Protein AF-0000000073407169 (afdb_homodimer)

Radius of gyration: 23.25 Å; Cα contacts (8 Å, |Δi|>4): 679; chains: 2; bounding box: 41×66×52 Å

Solvent-accessible surface area (backbone atoms only — not comparable to full-atom values): 20286 Å² total; per-residue (Å²): 123,87,69,66,74,45,74,59,98,62,36,36,40,26,58,68,53,74,86,42,48,64,37,46,51,49,39,54,64,61,26,43,74,57,84,49,97,84,39,82,31,58,60,87,60,81,78,62,44,72,67,50,46,43,50,48,42,51,49,48,49,51,32,38,76,65,61,46,31,43,60,28,36,29,22,38,74,89,56,47,40,47,32,36,38,32,39,35,47,41,40,61,87,49,35,19,27,27,36,52,46,75,51,62,40,68,77,55,60,95,70,54,56,66,60,55,50,50,50,56,46,58,60,40,31,33,82,75,70,53,36,30,32,41,32,35,76,39,53,78,87,44,54,68,61,52,53,49,43,44,73,68,61,32,41,81,57,41,73,42,71,61,42,32,53,52,96,91,37,65,34,48,28,36,34,29,32,42,64,36,83,85,40,80,72,128,125,88,68,65,73,45,75,59,96,61,37,36,40,27,58,70,52,74,87,42,49,65,38,46,49,49,38,53,65,62,26,43,72,56,84,49,98,86,40,80,32,58,59,88,60,83,77,62,43,72,67,48,47,43,50,50,42,51,50,48,49,52,32,40,76,66,60,47,32,46,60,28,36,29,22,38,73,90,56,47,39,47,31,38,38,32,39,35,48,41,38,61,86,49,35,20,27,28,37,53,46,74,50,62,40,69,76,54,59,95,70,55,53,65,60,56,51,50,51,55,46,58,60,41,32,35,82,75,71,53,37,29,33,38,31,36,76,38,55,78,87,45,55,69,61,52,53,48,42,47,73,70,61,31,41,82,59,38,73,42,71,61,41,30,53,54,96,89,37,66,34,50,29,36,33,29,32,42,64,36,84,87,40,79,72,127

Structure (mmCIF, N/CA/C/O backbone):
data_AF-0000000073407169-model_v1
#
loop_
_entity.id
_entity.type
_entity.pdbx_description
1 polymer 'Acetyltransferase, GNAT family'
#
loop_
_atom_site.group_PDB
_atom_site.id
_atom_site.type_symbol
_atom_site.label_atom_id
_atom_site.label_alt_id
_atom_site.label_comp_id
_atom_site.label_asym_id
_atom_site.label_entity_id
_atom_site.label_seq_id
_atom_site.pdbx_PDB_ins_code
_atom_site.Cartn_x
_atom_site.Cartn_y
_atom_site.Cartn_z
_atom_site.occupancy
_atom_site.B_iso_or_equiv
_atom_site.auth_seq_id
_atom_site.auth_comp_id
_atom_site.auth_asym_id
_atom_site.auth_atom_id
_atom_site.pdbx_PDB_model_num
ATOM 1 N N . MET A 1 1 ? -5.469 -22.328 14.062 1 40.59 1 MET A N 1
ATOM 2 C CA . MET A 1 1 ? -5.773 -21.375 13 1 40.59 1 MET A CA 1
ATOM 3 C C . MET A 1 1 ? -6.266 -22.094 11.75 1 40.59 1 MET A C 1
ATOM 5 O O . MET A 1 1 ? -5.598 -23 11.25 1 40.59 1 MET A O 1
ATOM 9 N N . ASN A 1 2 ? -7.465 -22.344 11.625 1 52.06 2 ASN A N 1
ATOM 10 C CA . ASN A 1 2 ? -8.031 -23.031 10.477 1 52.06 2 ASN A CA 1
ATOM 11 C C . ASN A 1 2 ? -7.398 -22.578 9.172 1 52.06 2 ASN A C 1
ATOM 13 O O . ASN A 1 2 ? -7.332 -21.375 8.898 1 52.06 2 ASN A O 1
ATOM 17 N N . LYS A 1 3 ? -6.531 -23.391 8.625 1 70.75 3 LYS A N 1
ATOM 18 C CA . LYS A 1 3 ? -5.586 -23.141 7.539 1 70.75 3 LYS A CA 1
ATOM 19 C C . LYS A 1 3 ? -6.305 -22.703 6.266 1 70.75 3 LYS A C 1
ATOM 21 O O . LYS A 1 3 ? -7.352 -23.25 5.922 1 70.75 3 LYS A O 1
ATOM 26 N N . PHE A 1 4 ? -6.309 -21.609 5.895 1 90.38 4 PHE A N 1
ATOM 27 C CA . PHE A 1 4 ? -6.809 -21.188 4.594 1 90.38 4 PHE A CA 1
ATOM 28 C C . PHE A 1 4 ? -6.719 -22.328 3.582 1 90.38 4 PHE A C 1
ATOM 30 O O . PHE A 1 4 ? -5.656 -22.922 3.402 1 90.38 4 PHE A O 1
ATOM 37 N N . PHE A 1 5 ? -7.906 -22.797 3.166 1 95.5 5 PHE A N 1
ATOM 38 C CA . PHE A 1 5 ? -8 -23.906 2.217 1 95.5 5 PHE A CA 1
ATOM 39 C C . PHE A 1 5 ? -9.102 -23.641 1.197 1 95.5 5 PHE A C 1
ATOM 41 O O . PHE A 1 5 ? -10.266 -23.453 1.565 1 95.5 5 PHE A O 1
ATOM 48 N N . LEU A 1 6 ? -8.742 -23.594 -0.033 1 96.75 6 LEU A N 1
ATOM 49 C CA . LEU A 1 6 ? -9.688 -23.469 -1.135 1 96.75 6 LEU A CA 1
ATOM 50 C C . LEU A 1 6 ? -9.586 -24.641 -2.09 1 96.75 6 LEU A C 1
ATOM 52 O O . LEU A 1 6 ? -8.492 -25.156 -2.334 1 96.75 6 LEU A O 1
ATOM 56 N N . GLU A 1 7 ? -10.727 -25.016 -2.594 1 96.44 7 GLU A N 1
ATOM 57 C CA . GLU A 1 7 ? -10.805 -26.094 -3.58 1 96.44 7 GLU A CA 1
ATOM 58 C C . GLU A 1 7 ? -11.602 -25.656 -4.805 1 96.44 7 GLU A C 1
ATOM 60 O O . GLU A 1 7 ? -12.672 -25.062 -4.672 1 96.44 7 GLU A O 1
ATOM 65 N N . SER A 1 8 ? -11.039 -25.828 -5.891 1 96.38 8 SER A N 1
ATOM 66 C CA . SER A 1 8 ? -11.758 -25.641 -7.148 1 96.38 8 SER A CA 1
ATOM 67 C C . SER A 1 8 ? -11.977 -26.984 -7.852 1 96.38 8 SER A C 1
ATOM 69 O O . SER A 1 8 ? -11.945 -28.031 -7.215 1 96.38 8 SER A O 1
ATOM 71 N N . GLU A 1 9 ? -12.352 -26.906 -9.164 1 97.12 9 GLU A N 1
ATOM 72 C CA . GLU A 1 9 ? -12.633 -28.141 -9.898 1 97.12 9 GLU A CA 1
ATOM 73 C C . GLU A 1 9 ? -11.422 -29.062 -9.906 1 97.12 9 GLU A C 1
ATOM 75 O O . GLU A 1 9 ? -11.539 -30.25 -9.602 1 97.12 9 GLU A O 1
ATOM 80 N N . ARG A 1 10 ? -10.227 -28.531 -10.242 1 98.19 10 ARG A N 1
ATOM 81 C CA . ARG A 1 10 ? -9.055 -29.375 -10.43 1 98.19 10 ARG A CA 1
ATOM 82 C C . ARG A 1 10 ? -7.98 -29.062 -9.391 1 98.19 10 ARG A C 1
ATOM 84 O O . ARG A 1 10 ? -7.023 -29.828 -9.234 1 98.19 10 ARG A O 1
ATOM 91 N N . LEU A 1 11 ? -8.203 -27.953 -8.57 1 98.62 11 LEU A N 1
ATOM 92 C CA . LEU A 1 11 ? -7.047 -27.422 -7.855 1 98.62 11 LEU A CA 1
ATOM 93 C C . LEU A 1 11 ? -7.34 -27.297 -6.363 1 98.62 11 LEU A C 1
ATOM 95 O O . LEU A 1 11 ? -8.5 -27.172 -5.965 1 98.62 11 LEU A O 1
ATOM 99 N N . ILE A 1 12 ? -6.266 -27.344 -5.574 1 98.25 12 ILE A N 1
ATOM 100 C CA . ILE A 1 12 ? -6.238 -26.984 -4.156 1 98.25 12 ILE A CA 1
ATOM 101 C 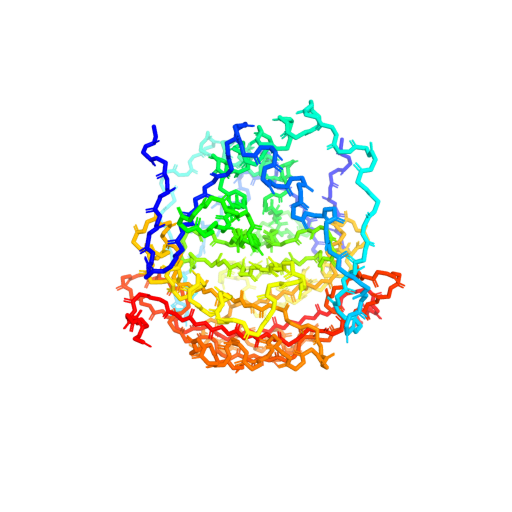C . ILE A 1 12 ? -5.324 -25.781 -3.941 1 98.25 12 ILE A C 1
ATOM 103 O O . ILE A 1 12 ? -4.207 -25.734 -4.461 1 98.25 12 ILE A O 1
ATOM 107 N N . ILE A 1 13 ? -5.809 -24.797 -3.252 1 98.31 13 ILE A N 1
ATOM 108 C CA . ILE A 1 13 ? -5.059 -23.578 -2.947 1 98.31 13 ILE A CA 1
ATOM 109 C C . ILE A 1 13 ? -4.938 -23.422 -1.433 1 98.31 13 ILE A C 1
ATOM 111 O O . ILE A 1 13 ? -5.949 -23.328 -0.731 1 98.31 13 ILE A O 1
ATOM 115 N N . ARG A 1 14 ? -3.75 -23.375 -0.954 1 98.06 14 ARG A N 1
ATOM 116 C CA . ARG A 1 14 ? -3.512 -23.281 0.484 1 98.06 14 ARG A CA 1
ATOM 117 C C . ARG A 1 14 ? -2.07 -22.891 0.778 1 98.06 14 ARG A C 1
ATOM 119 O O . ARG A 1 14 ? -1.212 -22.953 -0.106 1 98.06 14 ARG A O 1
ATOM 126 N N . PRO A 1 15 ? -1.806 -22.453 2.037 1 97.88 15 PRO A N 1
ATOM 127 C CA . PRO A 1 15 ? -0.404 -22.25 2.408 1 97.88 15 PRO A CA 1
ATOM 128 C C . PRO A 1 15 ? 0.43 -23.531 2.303 1 97.88 15 PRO A C 1
ATOM 130 O O . PRO A 1 15 ? -0.103 -24.625 2.443 1 97.88 15 PRO A O 1
ATOM 133 N N . LEU A 1 16 ? 1.708 -23.344 2.094 1 97.69 16 LEU A N 1
ATOM 134 C CA . LEU A 1 16 ? 2.625 -24.469 2.012 1 97.69 16 LEU A CA 1
ATOM 135 C C . LEU A 1 16 ? 2.781 -25.141 3.371 1 97.69 16 LEU A C 1
ATOM 137 O O . LEU A 1 16 ? 2.688 -24.484 4.41 1 97.69 16 LEU A O 1
ATOM 141 N N . GLU A 1 17 ? 2.992 -26.359 3.328 1 97.19 17 GLU A N 1
ATOM 142 C CA . GLU A 1 17 ? 3.402 -27.172 4.469 1 97.19 17 GLU A CA 1
ATOM 143 C C . GLU A 1 17 ? 4.738 -27.859 4.203 1 97.19 17 GLU A C 1
ATOM 145 O O . GLU A 1 17 ? 5.141 -28.031 3.049 1 97.19 17 GLU A O 1
ATOM 150 N N . GLU A 1 18 ? 5.344 -28.25 5.277 1 97.12 18 GLU A N 1
ATOM 151 C CA . GLU A 1 18 ? 6.66 -28.875 5.141 1 97.12 18 GLU A CA 1
ATOM 152 C C . GLU A 1 18 ? 6.59 -30.109 4.262 1 97.12 18 GLU A C 1
ATOM 154 O O . GLU A 1 18 ? 7.535 -30.422 3.535 1 97.12 18 GLU A O 1
ATOM 159 N N . SER A 1 19 ? 5.488 -30.781 4.281 1 97.38 19 SER A N 1
ATOM 160 C CA . SER A 1 19 ? 5.316 -32.031 3.545 1 97.38 19 SER A CA 1
ATOM 161 C C . SER A 1 19 ? 5.199 -31.781 2.045 1 97.38 19 SER A C 1
ATOM 163 O O . SER A 1 19 ? 5.215 -32.719 1.25 1 97.38 19 SER A O 1
ATOM 165 N N . ASP A 1 20 ? 5.172 -30.547 1.62 1 98.06 20 ASP A N 1
ATOM 166 C CA . ASP A 1 20 ? 4.992 -30.203 0.212 1 98.06 20 ASP A CA 1
ATOM 167 C C . ASP A 1 20 ? 6.324 -30.219 -0.531 1 98.06 20 ASP A C 1
ATOM 169 O O . ASP A 1 20 ? 6.363 -30.047 -1.752 1 98.06 20 ASP A O 1
ATOM 173 N N . TYR A 1 21 ? 7.41 -30.422 0.138 1 98.5 21 TYR A N 1
ATOM 174 C CA . TYR A 1 21 ? 8.742 -30.203 -0.401 1 98.5 21 TYR A CA 1
ATOM 175 C C . TYR A 1 21 ? 8.945 -30.969 -1.702 1 98.5 21 TYR A C 1
ATOM 177 O O . TYR A 1 21 ? 9.367 -30.391 -2.709 1 98.5 21 TYR A O 1
ATOM 185 N N . ASP A 1 22 ? 8.633 -32.25 -1.687 1 98.31 22 ASP A N 1
ATOM 186 C CA . ASP A 1 22 ? 8.938 -33.062 -2.848 1 98.31 22 ASP A CA 1
ATOM 187 C C . ASP A 1 22 ? 8.203 -32.562 -4.09 1 98.31 22 ASP A C 1
ATOM 189 O O . ASP A 1 22 ? 8.805 -32.438 -5.156 1 98.31 22 ASP A O 1
ATOM 193 N N . SER A 1 23 ? 6.961 -32.344 -3.914 1 98.5 23 SER A N 1
ATOM 194 C CA . SER A 1 23 ? 6.164 -31.859 -5.043 1 98.5 23 SER A CA 1
ATOM 195 C C . SER A 1 23 ? 6.613 -30.469 -5.488 1 98.5 23 SER A C 1
ATOM 197 O O . SER A 1 23 ? 6.75 -30.219 -6.684 1 98.5 23 SER A O 1
ATOM 199 N N . TRP A 1 24 ? 6.82 -29.594 -4.551 1 98.5 24 TRP A N 1
ATOM 200 C CA . TRP A 1 24 ? 7.305 -28.234 -4.789 1 98.5 24 TRP A CA 1
ATOM 201 C C . TRP A 1 24 ? 8.641 -28.266 -5.523 1 98.5 24 TRP A C 1
ATOM 203 O O . TRP A 1 24 ? 8.781 -27.656 -6.586 1 98.5 24 TRP A O 1
ATOM 213 N N . TYR A 1 25 ? 9.547 -29 -5.059 1 98.44 25 TYR A N 1
ATOM 214 C CA . TYR A 1 25 ? 10.898 -29.078 -5.609 1 98.44 25 TYR A CA 1
ATOM 215 C C . TYR A 1 25 ? 10.883 -29.672 -7.012 1 98.44 25 TYR A C 1
ATOM 217 O O . TYR A 1 25 ? 11.531 -29.141 -7.922 1 98.44 25 TYR A O 1
ATOM 225 N N . THR A 1 26 ? 10.164 -30.734 -7.141 1 98 26 THR A N 1
ATOM 226 C CA . THR A 1 26 ? 10.07 -31.422 -8.43 1 98 26 THR A CA 1
ATOM 227 C C . THR A 1 26 ? 9.539 -30.484 -9.5 1 98 26 THR A C 1
ATOM 229 O O . THR A 1 26 ? 10.07 -30.422 -10.609 1 98 26 THR A O 1
ATOM 232 N N . SER A 1 27 ? 8.539 -29.797 -9.203 1 98.25 27 SER A N 1
ATOM 233 C CA . SER A 1 27 ? 7.938 -28.891 -10.18 1 98.25 27 SER A CA 1
ATOM 234 C C . SER A 1 27 ? 8.906 -27.781 -10.57 1 98.25 27 SER A C 1
ATOM 236 O O . SER A 1 27 ? 9.008 -27.422 -11.742 1 98.25 27 SER A O 1
ATOM 238 N N . PHE A 1 28 ? 9.594 -27.203 -9.578 1 98.06 28 PHE A N 1
ATOM 239 C CA . PHE A 1 28 ? 10.578 -26.172 -9.891 1 98.06 28 PHE A CA 1
ATOM 240 C C . PHE A 1 28 ? 11.703 -26.75 -10.742 1 98.06 28 PHE A C 1
ATOM 242 O O . PHE A 1 28 ? 12.141 -26.109 -11.703 1 98.06 28 PHE A O 1
ATOM 249 N N . MET A 1 29 ? 12.109 -27.906 -10.477 1 97 29 MET A N 1
ATOM 250 C CA . MET A 1 29 ? 13.219 -28.547 -11.18 1 97 29 MET A CA 1
ATOM 251 C C . MET A 1 29 ? 12.82 -28.891 -12.609 1 97 29 MET A C 1
ATOM 253 O O . MET A 1 29 ? 13.664 -28.875 -13.508 1 97 29 MET A O 1
ATOM 257 N N . ASN A 1 30 ? 11.609 -29.141 -12.828 1 97.44 30 ASN A N 1
ATOM 258 C CA . ASN A 1 30 ? 11.156 -29.656 -14.117 1 97.44 30 ASN A CA 1
ATOM 259 C C . ASN A 1 30 ? 10.75 -28.516 -15.055 1 97.44 30 ASN A C 1
ATOM 261 O O . ASN A 1 30 ? 10.227 -28.766 -16.141 1 97.44 30 ASN A O 1
ATOM 265 N N . ARG A 1 31 ? 10.898 -27.312 -14.602 1 97.94 31 ARG A N 1
ATOM 266 C CA . ARG A 1 31 ? 10.617 -26.203 -15.508 1 97.94 31 ARG A CA 1
ATOM 267 C C . ARG A 1 31 ? 11.43 -26.328 -16.797 1 97.94 31 ARG A C 1
ATOM 269 O O . ARG A 1 31 ? 12.57 -26.797 -16.766 1 97.94 31 ARG A O 1
ATOM 276 N N . GLY A 1 32 ? 10.828 -25.922 -17.859 1 97.81 32 GLY A N 1
ATOM 277 C CA . GLY A 1 32 ? 11.523 -25.875 -19.141 1 97.81 32 GLY A CA 1
ATOM 278 C C . GLY A 1 32 ? 12.211 -24.547 -19.391 1 97.81 32 GLY A C 1
ATOM 279 O O . GLY A 1 32 ? 12.258 -23.688 -18.516 1 97.81 32 GLY A O 1
ATOM 280 N N . PRO A 1 33 ? 12.812 -24.438 -20.578 1 97.69 33 PRO A N 1
ATOM 281 C CA . PRO A 1 33 ? 13.414 -23.156 -20.938 1 97.69 33 PRO A CA 1
ATOM 282 C C . PRO A 1 33 ? 12.391 -22.016 -20.953 1 97.69 33 PRO A C 1
ATOM 284 O O . PRO A 1 33 ? 11.188 -22.25 -21.078 1 97.69 33 PRO A O 1
ATOM 287 N N . SER A 1 34 ? 12.859 -20.844 -20.828 1 96.88 34 SER A N 1
ATOM 288 C CA . SER A 1 34 ? 12.023 -19.656 -20.828 1 96.88 34 SER A CA 1
ATOM 289 C C . SER A 1 34 ? 11.195 -19.547 -22.109 1 96.88 34 SER A C 1
ATOM 291 O O . SER A 1 34 ? 11.719 -19.719 -23.203 1 96.88 34 SER A O 1
ATOM 293 N N . LEU A 1 35 ? 9.938 -19.266 -21.938 1 95.56 35 LEU A N 1
ATOM 294 C CA . LEU A 1 35 ? 9.008 -19.203 -23.062 1 95.56 35 LEU A CA 1
ATOM 295 C C . LEU A 1 35 ? 8.727 -17.75 -23.453 1 95.56 35 LEU A C 1
ATOM 297 O O . LEU A 1 35 ? 8.305 -17.484 -24.594 1 95.56 35 LEU A O 1
ATOM 301 N N . THR A 1 36 ? 8.844 -16.812 -22.547 1 94.69 36 THR A N 1
ATOM 302 C CA . THR A 1 36 ? 8.688 -15.367 -22.75 1 94.69 36 THR A CA 1
ATOM 303 C C . THR A 1 36 ? 9.711 -14.594 -21.938 1 94.69 36 THR A C 1
ATOM 305 O O . THR A 1 36 ? 10.344 -15.148 -21.031 1 94.69 36 THR A O 1
ATOM 308 N N . PRO A 1 37 ? 9.859 -13.305 -22.141 1 92.88 37 PRO A N 1
ATOM 309 C CA . PRO A 1 37 ? 10.766 -12.508 -21.312 1 92.88 37 PRO A CA 1
ATOM 310 C C . PRO A 1 37 ? 10.344 -12.453 -19.859 1 92.88 37 PRO A C 1
ATOM 312 O O . PRO A 1 37 ? 11.133 -12.047 -19 1 92.88 37 PRO A O 1
ATOM 315 N N . PHE A 1 38 ? 9.211 -12.883 -19.562 1 93.44 38 PHE A N 1
ATOM 316 C CA . PHE A 1 38 ? 8.68 -12.805 -18.203 1 93.44 38 PHE A CA 1
ATOM 317 C C . PHE A 1 38 ? 8.656 -14.172 -17.547 1 93.44 38 PHE A C 1
ATOM 319 O O . PHE A 1 38 ? 8.117 -14.336 -16.453 1 93.44 38 PHE A O 1
ATOM 326 N N . ASP A 1 39 ? 9.133 -15.133 -18.219 1 95.38 39 ASP A N 1
ATOM 327 C CA . ASP A 1 39 ? 9.297 -16.484 -17.719 1 95.38 39 ASP A CA 1
ATOM 328 C C . ASP A 1 39 ? 10.734 -16.75 -17.281 1 95.38 39 ASP A C 1
ATOM 330 O O . ASP A 1 39 ? 11.664 -16.672 -18.094 1 95.38 39 ASP A O 1
ATOM 334 N N . ASP A 1 40 ? 10.906 -17.125 -16.062 1 93.12 40 ASP A N 1
ATOM 335 C CA . ASP A 1 40 ? 12.25 -17.328 -15.523 1 93.12 40 ASP A CA 1
ATOM 336 C C . ASP A 1 40 ? 12.898 -18.562 -16.141 1 93.12 40 ASP A C 1
ATOM 338 O O . ASP A 1 40 ? 14.117 -18.734 -16.078 1 93.12 40 ASP A O 1
ATOM 342 N N . GLY A 1 41 ? 12.078 -19.391 -16.672 1 96.62 41 GLY A N 1
ATOM 343 C CA . GLY A 1 41 ? 12.602 -20.625 -17.25 1 96.62 41 GLY A CA 1
ATOM 344 C C . GLY A 1 41 ? 13.211 -21.562 -16.219 1 96.62 41 GLY A C 1
ATOM 345 O O . GLY A 1 41 ? 12.664 -21.719 -15.125 1 96.62 41 GLY A O 1
ATOM 346 N N . ILE A 1 42 ? 14.328 -22.219 -16.641 1 97 42 ILE A N 1
ATOM 347 C CA . ILE A 1 42 ? 15.008 -23.188 -15.781 1 97 42 ILE A CA 1
ATOM 348 C C . ILE A 1 42 ? 15.68 -22.453 -14.617 1 97 42 ILE A C 1
ATOM 350 O O . ILE A 1 42 ? 16.359 -21.438 -14.82 1 97 42 ILE A O 1
ATOM 354 N N . LEU A 1 43 ? 15.508 -23 -13.461 1 95.88 43 LEU A N 1
ATOM 355 C CA . LEU A 1 43 ? 16.047 -22.375 -12.258 1 95.88 43 LEU A CA 1
ATOM 356 C C . LEU A 1 43 ? 17.109 -23.266 -11.617 1 95.88 43 LEU A C 1
ATOM 358 O O . LEU A 1 43 ? 17.031 -24.5 -11.734 1 95.88 43 LEU A O 1
ATOM 362 N N . ASP A 1 44 ? 18.062 -22.688 -11 1 96.06 44 ASP A N 1
ATOM 363 C CA . ASP A 1 44 ? 19.016 -23.406 -10.164 1 96.06 44 ASP A CA 1
ATOM 364 C C . ASP A 1 44 ? 18.438 -23.672 -8.773 1 96.06 44 ASP A C 1
ATOM 366 O O . ASP A 1 44 ? 18.328 -22.75 -7.957 1 96.06 44 ASP A O 1
ATOM 370 N N . MET A 1 45 ? 18.141 -24.875 -8.539 1 96.56 45 MET A N 1
ATOM 371 C CA . MET A 1 45 ? 17.469 -25.234 -7.289 1 96.56 45 MET A CA 1
ATOM 372 C C . MET A 1 45 ? 18.453 -25.844 -6.305 1 96.56 45 MET A C 1
ATOM 374 O O . MET A 1 45 ? 18.047 -26.406 -5.289 1 96.56 45 MET A O 1
ATOM 378 N N . SER A 1 46 ? 19.672 -25.672 -6.543 1 95.56 46 SER A N 1
ATOM 379 C CA . SER A 1 46 ? 20.703 -26.391 -5.789 1 95.56 46 SER A CA 1
ATOM 380 C C . SER A 1 46 ? 20.703 -25.953 -4.324 1 95.56 46 SER A C 1
ATOM 382 O O . SER A 1 46 ? 21.031 -26.75 -3.441 1 95.56 46 SER A O 1
ATOM 384 N N . MET A 1 47 ? 20.297 -24.812 -4.07 1 95.44 47 MET A N 1
ATOM 385 C CA . MET A 1 47 ? 20.359 -24.312 -2.701 1 95.44 47 MET A CA 1
ATOM 386 C C . MET A 1 47 ? 19.031 -24.531 -1.979 1 95.44 47 MET A C 1
ATOM 388 O O . MET A 1 47 ? 18.922 -24.281 -0.779 1 95.44 47 MET A O 1
ATOM 392 N N . CYS A 1 48 ? 18.094 -25.062 -2.619 1 97.69 48 CYS A N 1
ATOM 393 C CA . CYS A 1 48 ? 16.75 -25.156 -2.062 1 97.69 48 CYS A CA 1
ATOM 394 C C . CYS A 1 48 ? 16.484 -26.562 -1.534 1 97.69 48 CYS A C 1
ATOM 396 O O . CYS A 1 48 ? 15.523 -27.219 -1.958 1 97.69 48 CYS A O 1
ATOM 398 N N . ASP A 1 49 ? 17.266 -26.969 -0.536 1 97.75 49 ASP A N 1
ATOM 399 C CA . ASP A 1 49 ? 17.078 -28.281 0.072 1 97.75 49 ASP A CA 1
ATOM 400 C C . ASP A 1 49 ? 15.914 -28.266 1.071 1 97.75 49 ASP A C 1
ATOM 402 O O . ASP A 1 49 ? 15.211 -27.25 1.19 1 97.75 49 ASP A O 1
ATOM 406 N N . ILE A 1 50 ? 15.719 -29.359 1.736 1 97.56 50 ILE A N 1
ATOM 407 C CA . ILE A 1 50 ? 14.555 -29.531 2.6 1 97.56 50 ILE A CA 1
ATOM 408 C C . ILE A 1 50 ? 14.625 -28.531 3.76 1 97.56 50 ILE A C 1
ATOM 410 O O . ILE A 1 50 ? 13.594 -28.031 4.215 1 97.56 50 ILE A O 1
ATOM 414 N N . ASN A 1 51 ? 15.742 -28.312 4.242 1 98.19 51 ASN A N 1
ATOM 415 C CA . ASN A 1 51 ? 15.883 -27.344 5.336 1 98.19 51 ASN A CA 1
ATOM 416 C C . ASN A 1 51 ? 15.578 -25.922 4.875 1 98.19 51 ASN A C 1
ATOM 418 O O . ASN A 1 51 ? 14.938 -25.156 5.594 1 98.19 51 ASN A O 1
ATOM 422 N N . TRP A 1 52 ? 16.125 -25.641 3.715 1 98.12 52 TRP A N 1
ATOM 423 C CA . TRP A 1 52 ? 15.797 -24.344 3.115 1 98.12 52 TRP A CA 1
ATOM 424 C C . TRP A 1 52 ? 14.289 -24.188 2.977 1 98.12 52 TRP A C 1
ATOM 426 O O . TRP A 1 52 ? 13.734 -23.125 3.32 1 98.12 52 TRP A O 1
ATOM 436 N N . PHE A 1 53 ? 13.656 -25.203 2.566 1 98.31 53 PHE A N 1
ATOM 437 C CA . PHE A 1 53 ? 12.211 -25.188 2.344 1 98.31 53 PHE A CA 1
ATOM 438 C C . PHE A 1 53 ? 11.461 -25.031 3.662 1 98.31 53 PHE A C 1
ATOM 440 O O . PHE A 1 53 ? 10.492 -24.281 3.744 1 98.31 53 PHE A O 1
ATOM 447 N N . LYS A 1 54 ? 11.875 -25.703 4.633 1 98.12 54 LYS A N 1
ATOM 448 C CA . LYS A 1 54 ? 11.266 -25.578 5.953 1 98.12 54 LYS A CA 1
ATOM 449 C C . LYS A 1 54 ? 11.352 -24.141 6.457 1 98.12 54 LYS A C 1
ATOM 451 O O . LYS A 1 54 ? 10.398 -23.609 7.047 1 98.12 54 LYS A O 1
ATOM 456 N N . ASN A 1 55 ? 12.453 -23.578 6.223 1 98.38 55 ASN A N 1
ATOM 457 C CA . ASN A 1 55 ? 12.609 -22.172 6.59 1 98.38 55 ASN A CA 1
ATOM 458 C C . ASN A 1 55 ? 11.68 -21.266 5.781 1 98.38 55 ASN A C 1
ATOM 460 O O . ASN A 1 55 ? 11.141 -20.297 6.309 1 98.38 55 ASN A O 1
ATOM 464 N N . LEU A 1 56 ? 11.57 -21.562 4.535 1 97.94 56 LEU A N 1
ATOM 465 C CA . LEU A 1 56 ? 10.641 -20.828 3.682 1 97.94 56 LEU A CA 1
ATOM 466 C C . LEU A 1 56 ? 9.219 -20.906 4.23 1 97.94 56 LEU A C 1
ATOM 468 O O . LEU A 1 56 ? 8.539 -19.891 4.367 1 97.94 56 LEU A O 1
ATOM 472 N N . VAL A 1 57 ? 8.781 -22.062 4.527 1 98.12 57 VAL A N 1
ATOM 473 C CA . VAL A 1 57 ? 7.438 -22.297 5.051 1 98.12 57 VAL A CA 1
ATOM 474 C C . VAL A 1 57 ? 7.234 -21.516 6.344 1 98.12 57 VAL A C 1
ATOM 476 O O . VAL A 1 57 ? 6.199 -20.875 6.531 1 98.12 57 VAL A O 1
ATOM 479 N N . ASN A 1 58 ? 8.211 -21.578 7.168 1 97.88 58 ASN A N 1
ATOM 480 C CA . ASN A 1 58 ? 8.141 -20.844 8.438 1 97.88 58 ASN A CA 1
ATOM 481 C C . ASN A 1 58 ? 8.055 -19.344 8.219 1 97.88 58 ASN A C 1
ATOM 483 O O . ASN A 1 58 ? 7.281 -18.656 8.883 1 97.88 58 ASN A O 1
ATOM 487 N N . LEU A 1 59 ? 8.883 -18.922 7.355 1 97.62 59 LEU A N 1
ATOM 488 C CA . LEU A 1 59 ? 8.867 -17.5 7.039 1 97.62 59 LEU A CA 1
ATOM 489 C C . LEU A 1 59 ? 7.508 -17.078 6.496 1 97.62 59 LEU A C 1
ATOM 491 O O . LEU A 1 59 ? 6.961 -16.047 6.91 1 97.62 59 LEU A O 1
ATOM 495 N N . GLN A 1 60 ? 7.008 -17.828 5.59 1 97.56 60 GLN A N 1
ATOM 496 C CA . GLN A 1 60 ? 5.715 -17.516 4.992 1 97.56 60 GLN A CA 1
ATOM 497 C C . GLN A 1 60 ? 4.609 -17.516 6.047 1 97.56 60 GLN A C 1
ATOM 499 O O . GLN A 1 60 ? 3.695 -16.688 5.996 1 97.56 60 GLN A O 1
ATOM 504 N N . ARG A 1 61 ? 4.695 -18.391 6.945 1 96.62 61 ARG A N 1
ATOM 505 C CA . ARG A 1 61 ? 3.734 -18.453 8.047 1 96.62 61 ARG A CA 1
ATOM 506 C C . ARG A 1 61 ? 3.811 -17.188 8.898 1 96.62 61 ARG A C 1
ATOM 508 O O . ARG A 1 61 ? 2.781 -16.609 9.266 1 96.62 61 ARG A O 1
ATOM 515 N N . LYS A 1 62 ? 4.961 -16.797 9.219 1 96.88 62 LYS A N 1
ATOM 516 C CA . LYS A 1 62 ? 5.152 -15.594 10.023 1 96.88 62 LYS A CA 1
ATOM 517 C C . LYS A 1 62 ? 4.609 -14.359 9.312 1 96.88 62 LYS A C 1
ATOM 519 O O . LYS A 1 62 ? 3.979 -13.508 9.938 1 96.88 62 LYS A O 1
ATOM 524 N N . GLU A 1 63 ? 4.934 -14.273 8.039 1 96.31 63 GLU A N 1
ATOM 525 C CA . GLU A 1 63 ? 4.438 -13.148 7.246 1 96.31 63 GLU A CA 1
ATOM 526 C C . GLU A 1 63 ? 2.914 -13.141 7.188 1 96.31 63 GLU A C 1
ATOM 528 O O . GLU A 1 63 ? 2.289 -12.078 7.238 1 96.31 63 GLU A O 1
ATOM 533 N N . TRP A 1 64 ? 2.383 -14.32 7.086 1 96.19 64 TRP A N 1
ATOM 534 C CA . TRP A 1 64 ? 0.934 -14.484 7.113 1 96.19 64 TRP A CA 1
ATOM 535 C C . TRP A 1 64 ? 0.355 -13.977 8.43 1 96.19 64 TRP A C 1
ATOM 537 O O . TRP A 1 64 ? -0.591 -13.188 8.438 1 96.19 64 TRP A O 1
ATOM 547 N N . GLU A 1 65 ? 0.913 -14.375 9.477 1 95.25 65 GLU A N 1
ATOM 548 C CA . GLU A 1 65 ? 0.434 -14.031 10.812 1 95.25 65 GLU A CA 1
ATOM 549 C C . GLU A 1 65 ? 0.58 -12.539 11.086 1 95.25 65 GLU A C 1
ATOM 551 O O . GLU A 1 65 ? -0.204 -11.961 11.844 1 95.25 65 GLU A O 1
ATOM 556 N N . SER A 1 66 ? 1.5 -11.984 10.43 1 94.94 66 SER A N 1
ATOM 557 C CA . SER A 1 66 ? 1.759 -10.562 10.641 1 94.94 66 SER A CA 1
ATOM 558 C C . SER A 1 66 ? 1.02 -9.711 9.609 1 94.94 66 SER A C 1
ATOM 560 O O . SER A 1 66 ? 1.227 -8.5 9.539 1 94.94 66 SER A O 1
ATOM 562 N N . ASP A 1 67 ? 0.285 -10.305 8.727 1 95.44 67 ASP A N 1
ATOM 563 C CA . ASP A 1 67 ? -0.559 -9.633 7.742 1 95.44 67 ASP A CA 1
ATOM 564 C C . ASP A 1 67 ? 0.284 -8.852 6.738 1 95.44 67 ASP A C 1
ATOM 566 O O . ASP A 1 67 ? -0.09 -7.754 6.324 1 95.44 67 ASP A O 1
ATOM 570 N N . ILE A 1 68 ? 1.426 -9.336 6.504 1 94.81 68 ILE A N 1
ATOM 571 C CA . ILE A 1 68 ? 2.332 -8.695 5.555 1 94.81 68 ILE A CA 1
ATOM 572 C C . ILE A 1 68 ? 2.041 -9.203 4.145 1 94.81 68 ILE A C 1
ATOM 574 O O . ILE A 1 68 ? 1.853 -8.414 3.219 1 94.81 68 ILE A O 1
ATOM 578 N N . VAL A 1 69 ? 2.018 -10.492 4.023 1 97.19 69 VAL A N 1
ATOM 579 C CA . VAL A 1 69 ? 1.737 -11.141 2.752 1 97.19 69 VAL A CA 1
ATOM 580 C C . VAL A 1 69 ? 1.129 -12.523 3.002 1 97.19 69 VAL A C 1
ATOM 582 O O . VAL A 1 69 ? 1.521 -13.219 3.939 1 97.19 69 VAL A O 1
ATOM 585 N N . TYR A 1 70 ? 0.194 -12.852 2.188 1 97.94 70 TYR A N 1
ATOM 586 C CA . TYR A 1 70 ? -0.434 -14.164 2.162 1 97.94 70 TYR A CA 1
ATOM 587 C C . TYR A 1 70 ? 0.028 -14.969 0.95 1 97.94 70 TYR A C 1
ATOM 589 O O . TYR A 1 70 ? -0.337 -14.656 -0.186 1 97.94 70 TYR A O 1
ATOM 597 N N . ILE A 1 71 ? 0.75 -16.016 1.212 1 98.31 71 ILE A N 1
ATOM 598 C CA . ILE A 1 71 ? 1.315 -16.797 0.124 1 98.31 71 ILE A CA 1
ATOM 599 C C . ILE A 1 71 ? 0.639 -18.172 0.075 1 98.31 71 ILE A C 1
ATOM 601 O O . ILE A 1 71 ? 0.41 -18.797 1.114 1 98.31 71 ILE A O 1
ATOM 605 N N . PHE A 1 72 ? 0.349 -18.578 -1.137 1 98.19 72 PHE A N 1
ATOM 606 C CA . PHE A 1 72 ? -0.356 -19.844 -1.356 1 98.19 72 PHE A CA 1
ATOM 607 C C . PHE A 1 72 ? 0.377 -20.703 -2.379 1 98.19 72 PHE A C 1
ATOM 609 O O . PHE A 1 72 ? 0.877 -20.188 -3.383 1 98.19 72 PHE A O 1
ATOM 616 N N . GLY A 1 73 ? 0.407 -21.984 -2.064 1 98.5 73 GLY A N 1
ATOM 617 C CA . GLY A 1 73 ? 0.681 -22.953 -3.115 1 98.5 73 GLY A CA 1
ATOM 618 C C . GLY A 1 73 ? -0.563 -23.375 -3.871 1 98.5 73 GLY A C 1
ATOM 619 O O . GLY A 1 73 ? -1.645 -23.484 -3.289 1 98.5 73 GLY A O 1
ATOM 620 N N . VAL A 1 74 ? -0.396 -23.562 -5.102 1 98.81 74 VAL A N 1
ATOM 621 C CA . VAL A 1 74 ? -1.445 -24.125 -5.945 1 98.81 74 VAL A CA 1
ATOM 622 C C . VAL A 1 74 ? -1.08 -25.562 -6.34 1 98.81 74 VAL A C 1
ATOM 624 O O . VAL A 1 74 ? -0.009 -25.797 -6.906 1 98.81 74 VAL A O 1
ATOM 627 N N . PHE A 1 75 ? -1.987 -26.453 -6.051 1 98.75 75 PHE A N 1
ATOM 628 C CA . PHE A 1 75 ? -1.741 -27.859 -6.305 1 98.75 75 PHE A CA 1
ATOM 629 C C . PHE A 1 75 ? -2.867 -28.469 -7.133 1 98.75 75 PHE A C 1
ATOM 631 O O . PHE A 1 75 ? -4.039 -28.156 -6.926 1 98.75 75 PHE A O 1
ATOM 638 N N . LEU A 1 76 ? -2.469 -29.344 -8.055 1 98.62 76 LEU A N 1
ATOM 639 C CA . LEU A 1 76 ? -3.482 -30.234 -8.594 1 98.62 76 LEU A CA 1
ATOM 640 C C . LEU A 1 76 ? -4.031 -31.156 -7.5 1 98.62 76 LEU A C 1
ATOM 642 O O . LEU A 1 76 ? -3.312 -31.5 -6.559 1 98.62 76 LEU A O 1
ATOM 646 N N . LYS A 1 77 ? -5.242 -31.531 -7.645 1 97.75 77 LYS A N 1
ATOM 647 C CA . LYS A 1 77 ? -5.82 -32.469 -6.68 1 97.75 77 LYS A CA 1
ATOM 648 C C . LYS A 1 77 ? -5.023 -33.75 -6.625 1 97.75 77 LYS A C 1
ATOM 650 O O . LYS A 1 77 ? -5.059 -34.469 -5.617 1 97.75 77 LYS A O 1
ATOM 655 N N . SER A 1 78 ? -4.246 -34 -7.621 1 96.62 78 SER A N 1
ATOM 656 C CA . SER A 1 78 ? -3.389 -35.188 -7.66 1 96.62 78 SER A CA 1
ATOM 657 C C . SER A 1 78 ? -2.123 -34.969 -6.836 1 96.62 78 SER A C 1
ATOM 659 O O . SER A 1 78 ? -1.366 -35.906 -6.602 1 96.62 78 SER A O 1
ATOM 661 N N . GLY A 1 79 ? -1.852 -33.688 -6.465 1 96.94 79 GLY A N 1
ATOM 662 C CA . GLY A 1 79 ? -0.766 -33.469 -5.527 1 96.94 79 GLY A CA 1
ATOM 663 C C . GLY A 1 79 ? 0.359 -32.625 -6.121 1 96.94 79 GLY A C 1
ATOM 664 O O . GLY A 1 79 ? 1.213 -32.125 -5.391 1 96.94 79 GLY A O 1
ATOM 665 N N . GLU A 1 80 ? 0.389 -32.438 -7.41 1 98 80 GLU A N 1
ATOM 666 C CA . GLU A 1 80 ? 1.457 -31.703 -8.078 1 98 80 GLU A CA 1
ATOM 667 C C . GLU A 1 80 ? 1.368 -30.219 -7.777 1 98 80 GLU A C 1
ATOM 669 O O . GLU A 1 80 ? 0.292 -29.625 -7.871 1 98 80 GLU A O 1
ATOM 674 N N . HIS A 1 81 ? 2.496 -29.672 -7.406 1 98.69 81 HIS A N 1
ATOM 675 C CA . HIS A 1 81 ? 2.59 -28.219 -7.242 1 98.69 81 HIS A CA 1
ATOM 676 C C . HIS A 1 81 ? 2.65 -27.516 -8.594 1 98.69 81 HIS A C 1
ATOM 678 O O . HIS A 1 81 ? 3.559 -27.766 -9.391 1 98.69 81 HIS A O 1
ATOM 684 N N . VAL A 1 82 ? 1.722 -26.641 -8.898 1 98.56 82 VAL A N 1
ATOM 685 C CA . VAL A 1 82 ? 1.68 -26.125 -10.266 1 98.56 82 VAL A CA 1
ATOM 686 C C . VAL A 1 82 ? 2.037 -24.641 -10.266 1 98.56 82 VAL A C 1
ATOM 688 O O . VAL A 1 82 ? 2.33 -24.078 -11.32 1 98.56 82 VAL A O 1
ATOM 691 N N . GLY A 1 83 ? 1.971 -23.984 -9.07 1 98.56 83 GLY A N 1
ATOM 692 C CA . GLY A 1 83 ? 2.293 -22.562 -9 1 98.56 83 GLY A CA 1
ATOM 693 C C . GLY A 1 83 ? 2.021 -21.969 -7.637 1 98.56 83 GLY A C 1
ATOM 694 O O . GLY A 1 83 ? 1.788 -22.688 -6.664 1 98.56 83 GLY A O 1
ATOM 695 N N . MET A 1 84 ? 2.201 -20.672 -7.555 1 98.56 84 MET A N 1
ATOM 696 C CA . MET A 1 84 ? 2.016 -19.938 -6.312 1 98.56 84 MET A CA 1
ATOM 697 C C . MET A 1 84 ? 1.2 -18.656 -6.551 1 98.56 84 MET A C 1
ATOM 699 O O . MET A 1 84 ? 1.244 -18.094 -7.637 1 98.56 84 MET A O 1
ATOM 703 N N . LEU A 1 85 ? 0.464 -18.297 -5.582 1 98.56 85 LEU A N 1
ATOM 704 C CA . LEU A 1 85 ? -0.257 -17.031 -5.508 1 98.56 85 LEU A CA 1
ATOM 705 C C . LEU A 1 85 ? 0.119 -16.25 -4.246 1 98.56 85 LEU A C 1
ATOM 707 O O . LEU A 1 85 ? 0.559 -16.844 -3.262 1 98.56 85 LEU A O 1
ATOM 711 N N . ASN A 1 86 ? -0.064 -14.992 -4.309 1 98.44 86 ASN A N 1
ATOM 712 C CA . ASN A 1 86 ? 0.063 -14.234 -3.074 1 98.44 86 ASN A CA 1
ATOM 713 C C . ASN A 1 86 ? -0.788 -12.969 -3.107 1 98.44 86 ASN A C 1
ATOM 715 O O . ASN A 1 86 ? -1.182 -12.508 -4.18 1 98.44 86 ASN A O 1
ATOM 719 N N . ILE A 1 87 ? -1.171 -12.5 -2.006 1 98.12 87 ILE A N 1
ATOM 720 C CA . ILE A 1 87 ? -1.732 -11.172 -1.799 1 98.12 87 ILE A CA 1
ATOM 721 C C . ILE A 1 87 ? -0.879 -10.398 -0.792 1 98.12 87 ILE A C 1
ATOM 723 O O . ILE A 1 87 ? -0.793 -10.781 0.378 1 98.12 87 ILE A O 1
ATOM 727 N N . VAL A 1 88 ? -0.225 -9.398 -1.255 1 97.75 88 VAL A N 1
ATOM 728 C CA . VAL A 1 88 ? 0.527 -8.508 -0.378 1 97.75 88 VAL A CA 1
ATOM 729 C C . VAL A 1 88 ? -0.409 -7.461 0.22 1 97.75 88 VAL A C 1
ATOM 731 O O . VAL A 1 88 ? -1.213 -6.859 -0.494 1 97.75 88 VAL A O 1
ATOM 734 N N . THR A 1 89 ? -0.317 -7.281 1.508 1 97.12 89 THR A N 1
ATOM 735 C CA . THR A 1 89 ? -1.106 -6.23 2.141 1 97.12 89 THR A CA 1
ATOM 736 C C . THR A 1 89 ? -0.508 -4.859 1.849 1 97.12 89 THR A C 1
ATOM 738 O O . THR A 1 89 ? 0.626 -4.574 2.238 1 97.12 89 THR A O 1
ATOM 741 N N . LEU A 1 90 ? -1.215 -4.055 1.17 1 96.19 90 LEU A N 1
ATOM 742 C CA . LEU A 1 90 ? -0.783 -2.686 0.913 1 96.19 90 LEU A CA 1
ATOM 743 C C . LEU A 1 90 ? -1.295 -1.742 1.996 1 96.19 90 LEU A C 1
ATOM 745 O O . LEU A 1 90 ? -0.535 -0.931 2.529 1 96.19 90 LEU A O 1
ATOM 749 N N . ALA A 1 91 ? -2.549 -1.914 2.301 1 94.69 91 ALA A N 1
ATOM 750 C CA . ALA A 1 91 ? -3.154 -1.109 3.359 1 94.69 91 ALA A CA 1
ATOM 751 C C . ALA A 1 91 ? -4.359 -1.822 3.971 1 94.69 91 ALA A C 1
ATOM 753 O O . ALA A 1 91 ? -5.152 -2.436 3.254 1 94.69 91 ALA A O 1
ATOM 754 N N . ARG A 1 92 ? -4.383 -1.668 5.25 1 94.06 92 ARG A N 1
ATOM 755 C CA . ARG A 1 92 ? -5.566 -2.135 5.965 1 94.06 92 ARG A CA 1
ATOM 756 C C . ARG A 1 92 ? -6.426 -0.961 6.422 1 94.06 92 ARG A C 1
ATOM 758 O O . ARG A 1 92 ? -6.52 0.055 5.73 1 94.06 92 ARG A O 1
ATOM 765 N N . ALA A 1 93 ? -7.176 -1.037 7.543 1 85 93 ALA A N 1
ATOM 766 C CA . ALA A 1 93 ? -8.086 -0.008 8.047 1 85 93 ALA A CA 1
ATOM 767 C C . ALA A 1 93 ? -9.211 0.26 7.047 1 85 93 ALA A C 1
ATOM 769 O O . ALA A 1 93 ? -9.922 -0.66 6.648 1 85 93 ALA A O 1
ATOM 770 N N . ASP A 1 94 ? -9.273 1.444 6.547 1 87.38 94 ASP A N 1
ATOM 771 C CA . ASP A 1 94 ? -10.453 1.818 5.77 1 87.38 94 ASP A CA 1
ATOM 772 C C . ASP A 1 94 ? -10.312 1.375 4.316 1 87.38 94 ASP A C 1
ATOM 774 O O . ASP A 1 94 ? -11.289 1.358 3.568 1 87.38 94 ASP A O 1
ATOM 778 N N . MET A 1 95 ? -9.234 0.87 3.871 1 88.62 95 MET A N 1
ATOM 779 C CA . MET A 1 95 ? -9.031 0.627 2.445 1 88.62 95 MET A CA 1
ATOM 780 C C . MET A 1 95 ? -9.109 -0.863 2.131 1 88.62 95 MET A C 1
ATOM 782 O O . MET A 1 95 ? -9.602 -1.254 1.072 1 88.62 95 MET A O 1
ATOM 786 N N . GLN A 1 96 ? -8.547 -1.755 3.068 1 93.56 96 GLN A N 1
ATOM 787 C CA . GLN A 1 96 ? -8.477 -3.197 2.859 1 93.56 96 GLN A CA 1
ATOM 788 C C . GLN A 1 96 ? -7.957 -3.523 1.461 1 93.56 96 GLN A C 1
ATOM 790 O O . GLN A 1 96 ? -8.633 -4.207 0.688 1 93.56 96 GLN A O 1
ATOM 795 N N . TRP A 1 97 ? -6.793 -3.057 1.131 1 96.69 97 TRP A N 1
ATOM 796 C CA . TRP A 1 97 ? -6.152 -2.988 -0.178 1 96.69 97 TRP A CA 1
ATOM 797 C C . TRP A 1 97 ? -4.98 -3.959 -0.262 1 96.69 97 TRP A C 1
ATOM 799 O O . TRP A 1 97 ? -4.105 -3.965 0.607 1 96.69 97 TRP A O 1
ATOM 809 N N . GLY A 1 98 ? -5.012 -4.832 -1.28 1 97.62 98 GLY A N 1
ATOM 810 C CA . GLY A 1 98 ? -3.941 -5.793 -1.479 1 97.62 98 GLY A CA 1
ATOM 811 C C . GLY A 1 98 ? -3.449 -5.852 -2.912 1 97.62 98 GLY A C 1
ATOM 812 O O . GLY A 1 98 ? -4.121 -5.371 -3.826 1 97.62 98 GLY A O 1
ATOM 813 N N . GLU A 1 99 ? -2.258 -6.387 -3.105 1 98.19 99 GLU A N 1
ATOM 814 C CA . GLU A 1 99 ? -1.667 -6.633 -4.418 1 98.19 99 GLU A CA 1
ATOM 815 C C . GLU A 1 99 ? -1.601 -8.125 -4.727 1 98.19 99 GLU A C 1
ATOM 817 O O . GLU A 1 99 ? -1.062 -8.906 -3.936 1 98.19 99 GLU A O 1
ATOM 822 N N . LEU A 1 100 ? -2.137 -8.461 -5.832 1 98.5 100 LEU A N 1
ATOM 823 C CA . LEU A 1 100 ? -2.162 -9.852 -6.289 1 98.5 100 LEU A CA 1
ATOM 824 C C . LEU A 1 100 ? -0.882 -10.203 -7.039 1 98.5 100 LEU A C 1
ATOM 826 O O . LEU A 1 100 ? -0.462 -9.461 -7.934 1 98.5 100 LEU A O 1
ATOM 830 N N . GLY A 1 101 ? -0.276 -11.266 -6.664 1 98.12 101 GLY A N 1
ATOM 831 C CA . GLY A 1 101 ? 0.827 -11.883 -7.387 1 98.12 101 GLY A CA 1
ATOM 832 C C . GLY A 1 101 ? 0.583 -13.344 -7.723 1 98.12 101 GLY A C 1
ATOM 833 O O . GLY A 1 101 ? -0.131 -14.039 -7 1 98.12 101 GLY A O 1
ATOM 834 N N . TYR A 1 102 ? 1.225 -13.766 -8.789 1 98.25 102 TYR A N 1
ATOM 835 C CA . TYR A 1 102 ? 1.072 -15.156 -9.195 1 98.25 102 TYR A CA 1
ATOM 836 C C . TYR A 1 102 ? 2.24 -15.594 -10.07 1 98.25 102 TYR A C 1
ATOM 838 O O . TYR A 1 102 ? 2.771 -14.805 -10.859 1 98.25 102 TYR A O 1
ATOM 846 N N . VAL A 1 103 ? 2.592 -16.812 -9.891 1 97.44 103 VAL A N 1
ATOM 847 C CA . VAL A 1 103 ? 3.598 -17.469 -10.727 1 97.44 103 VAL A CA 1
ATOM 848 C C . VAL A 1 103 ? 3.238 -18.938 -10.914 1 97.44 103 VAL A C 1
ATOM 850 O O . VAL A 1 103 ? 2.82 -19.609 -9.969 1 97.44 103 VAL A O 1
ATOM 853 N N . PHE A 1 104 ? 3.291 -19.375 -12.102 1 98.19 104 PHE A N 1
ATOM 854 C CA . PHE A 1 104 ? 3.043 -20.781 -12.422 1 98.19 104 PHE A CA 1
ATOM 855 C C . PHE A 1 104 ? 4.215 -21.375 -13.195 1 98.19 104 PHE A C 1
ATOM 857 O O . PHE A 1 104 ? 4.848 -20.688 -13.992 1 98.19 104 PHE A O 1
ATOM 864 N N . HIS A 1 105 ? 4.461 -22.609 -12.938 1 98.25 105 HIS A N 1
ATOM 865 C CA . HIS A 1 105 ? 5.508 -23.297 -13.68 1 98.25 105 HIS A CA 1
ATOM 866 C C . HIS A 1 105 ? 5.129 -23.453 -15.148 1 98.25 105 HIS A C 1
ATOM 868 O O . HIS A 1 105 ? 3.992 -23.812 -15.469 1 98.25 105 HIS A O 1
ATOM 874 N N . ASN A 1 106 ? 6.141 -23.141 -15.992 1 97.56 106 ASN A N 1
ATOM 875 C CA . ASN A 1 106 ? 5.797 -22.984 -17.406 1 97.56 106 ASN A CA 1
ATOM 876 C C . ASN A 1 106 ? 5.402 -24.312 -18.031 1 97.56 106 ASN A C 1
ATOM 878 O O . ASN A 1 106 ? 4.75 -24.344 -19.078 1 97.56 106 ASN A O 1
ATOM 882 N N . GLN A 1 107 ? 5.742 -25.5 -17.422 1 97.38 107 GLN A N 1
ATOM 883 C CA . GLN A 1 107 ? 5.301 -26.797 -17.938 1 97.38 107 GLN A CA 1
ATOM 884 C C . GLN A 1 107 ? 3.799 -26.969 -17.75 1 97.38 107 GLN A C 1
ATOM 886 O O . GLN A 1 107 ? 3.201 -27.875 -18.344 1 97.38 107 GLN A O 1
ATOM 891 N N . PHE A 1 108 ? 3.201 -26.094 -16.969 1 97.44 108 PHE A N 1
ATOM 892 C CA . PHE A 1 108 ? 1.771 -26.219 -16.719 1 97.44 108 PHE A CA 1
ATOM 893 C C . PHE A 1 108 ? 1 -25.078 -17.375 1 97.44 108 PHE A C 1
ATOM 895 O O . PHE A 1 108 ? -0.197 -24.922 -17.125 1 97.44 108 PHE A O 1
ATOM 902 N N . TRP A 1 109 ? 1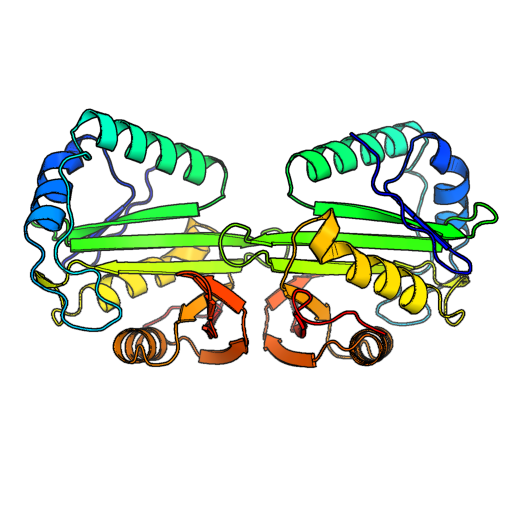.643 -24.234 -18.125 1 96 109 TRP A N 1
ATOM 903 C CA . TRP A 1 109 ? 0.982 -23.125 -18.781 1 96 109 TRP A CA 1
ATOM 904 C C . TRP A 1 109 ? -0.046 -23.609 -19.797 1 96 109 TRP A C 1
ATOM 906 O O . TRP A 1 109 ? 0.036 -24.75 -20.266 1 96 109 TRP A O 1
ATOM 916 N N . SER A 1 110 ? -1.049 -22.797 -20.062 1 94.81 110 SER A N 1
ATOM 917 C CA . SER A 1 110 ? -2.059 -22.969 -21.109 1 94.81 110 SER A CA 1
ATOM 918 C C . SER A 1 110 ? -3.027 -24.094 -20.75 1 94.81 110 SER A C 1
ATOM 920 O O . SER A 1 110 ? -3.584 -24.75 -21.625 1 94.81 110 SER A O 1
ATOM 922 N N . ASN A 1 111 ? -3.107 -24.406 -19.438 1 97 111 ASN A N 1
ATOM 923 C CA . ASN A 1 111 ? -4.086 -25.375 -18.938 1 97 111 ASN A CA 1
ATOM 924 C C . ASN A 1 111 ? -5.227 -24.672 -18.188 1 97 111 ASN A C 1
ATOM 926 O O . ASN A 1 111 ? -6.16 -25.328 -17.719 1 97 111 ASN A O 1
ATOM 930 N N . GLY A 1 112 ? -5.125 -23.359 -17.984 1 97.75 112 GLY A N 1
ATOM 931 C CA . GLY A 1 112 ? -6.168 -22.609 -17.312 1 97.75 112 GLY A CA 1
ATOM 932 C C . GLY A 1 112 ? -6.043 -22.625 -15.797 1 97.75 112 GLY A C 1
ATOM 933 O O . GLY A 1 112 ? -6.957 -22.188 -15.086 1 97.75 112 GLY A O 1
ATOM 934 N N . TYR A 1 113 ? -4.938 -23.094 -15.297 1 98.44 113 TYR A N 1
ATOM 935 C CA . TYR A 1 113 ? -4.773 -23.234 -13.859 1 98.44 113 TYR A CA 1
ATOM 936 C C . TYR A 1 113 ? -4.656 -21.875 -13.18 1 98.44 113 TYR A C 1
ATOM 938 O O . TYR A 1 113 ? -5.148 -21.688 -12.062 1 98.44 113 TYR A O 1
ATOM 946 N N . ALA A 1 114 ? -3.979 -20.984 -13.836 1 98.31 114 ALA A N 1
ATOM 947 C CA . ALA A 1 114 ? -3.854 -19.641 -13.266 1 98.31 114 ALA A CA 1
ATOM 948 C C . ALA A 1 114 ? -5.223 -18.984 -13.109 1 98.31 114 ALA A C 1
ATOM 950 O O . ALA A 1 114 ? -5.566 -18.516 -12.023 1 98.31 114 ALA A O 1
ATOM 951 N N . PHE A 1 115 ? -5.988 -19.016 -14.156 1 98.25 115 PHE A N 1
ATOM 952 C CA . PHE A 1 115 ? -7.324 -18.438 -14.094 1 98.25 115 PHE A CA 1
ATOM 953 C C . PHE A 1 115 ? -8.164 -19.109 -13.016 1 98.25 115 PHE A C 1
ATOM 955 O O . PHE A 1 115 ? -8.75 -18.438 -12.164 1 98.25 115 PHE A O 1
ATOM 962 N N . GLU A 1 116 ? -8.195 -20.391 -13.031 1 98.38 116 GLU A N 1
ATOM 963 C CA . GLU A 1 116 ? -9.008 -21.172 -12.102 1 98.38 116 GLU A CA 1
ATOM 964 C C . GLU A 1 116 ? -8.625 -20.891 -10.656 1 98.38 116 GLU A C 1
ATOM 966 O O . GLU A 1 116 ? -9.492 -20.672 -9.805 1 98.38 116 GLU A O 1
ATOM 971 N N . SER A 1 117 ? -7.355 -20.859 -10.367 1 98.44 117 SER A N 1
ATOM 972 C CA . SER A 1 117 ? -6.887 -20.688 -9 1 98.44 117 SER A CA 1
ATOM 973 C C . SER A 1 117 ? -7.09 -19.266 -8.516 1 98.44 117 SER A C 1
ATOM 975 O O . SER A 1 117 ? -7.531 -19.031 -7.387 1 98.44 117 SER A O 1
ATOM 977 N N . ILE A 1 118 ? -6.785 -18.297 -9.352 1 98.38 118 ILE A N 1
ATOM 978 C CA . ILE A 1 118 ? -6.906 -16.891 -8.945 1 98.38 118 ILE A CA 1
ATOM 979 C C . ILE A 1 118 ? -8.383 -16.531 -8.766 1 98.38 118 ILE A C 1
ATOM 981 O O . ILE A 1 118 ? -8.742 -15.805 -7.84 1 98.38 118 ILE A O 1
ATOM 985 N N . LEU A 1 119 ? -9.195 -17.047 -9.641 1 97.56 119 LEU A N 1
ATOM 986 C CA . LEU A 1 119 ? -10.633 -16.812 -9.5 1 97.56 119 LEU A CA 1
ATOM 987 C C . LEU A 1 119 ? -11.133 -17.344 -8.156 1 97.56 119 LEU A C 1
ATOM 989 O O . LEU A 1 119 ? -11.867 -16.641 -7.449 1 97.56 119 LEU A O 1
ATOM 993 N N . ALA A 1 120 ? -10.742 -18.531 -7.832 1 97 120 ALA A N 1
ATOM 994 C CA . ALA A 1 120 ? -11.125 -19.109 -6.547 1 97 120 ALA A CA 1
ATOM 995 C C . ALA A 1 120 ? -10.625 -18.25 -5.391 1 97 120 ALA A C 1
ATOM 997 O O . ALA A 1 120 ? -11.352 -18.016 -4.422 1 97 120 ALA A O 1
ATOM 998 N N . LEU A 1 121 ? -9.398 -17.812 -5.484 1 97.31 121 LEU A N 1
ATOM 999 C CA . LEU A 1 121 ? -8.812 -16.984 -4.441 1 97.31 121 LEU A CA 1
ATOM 1000 C C . LEU A 1 121 ? -9.562 -15.664 -4.305 1 97.31 121 LEU A C 1
ATOM 1002 O O . LEU A 1 121 ? -9.953 -15.273 -3.201 1 97.31 121 LEU A O 1
ATOM 1006 N N . LEU A 1 122 ? -9.789 -14.961 -5.414 1 96.75 122 LEU A N 1
ATOM 1007 C CA . LEU A 1 122 ? -10.461 -13.664 -5.398 1 96.75 122 LEU A CA 1
ATOM 1008 C C . LEU A 1 122 ? -11.867 -13.797 -4.816 1 96.75 122 LEU A C 1
ATOM 1010 O O . LEU A 1 122 ? -12.305 -12.93 -4.051 1 96.75 122 LEU A O 1
ATOM 1014 N N . ASN A 1 123 ? -12.523 -14.875 -5.125 1 94.62 123 ASN A N 1
ATOM 1015 C CA . ASN A 1 123 ? -13.891 -15.086 -4.652 1 94.62 123 ASN A CA 1
ATOM 1016 C C . ASN A 1 123 ? -13.938 -15.281 -3.139 1 94.62 123 ASN A C 1
ATOM 1018 O O . ASN A 1 123 ? -14.969 -15.055 -2.51 1 94.62 123 ASN A O 1
ATOM 1022 N N . SER A 1 124 ? -12.859 -15.68 -2.582 1 93.56 124 SER A N 1
ATOM 1023 C CA . SER A 1 124 ? -12.844 -16 -1.158 1 93.56 124 SER A CA 1
ATOM 1024 C C . SER A 1 124 ? -12.133 -14.914 -0.357 1 93.56 124 SER A C 1
ATOM 1026 O O . SER A 1 124 ? -12.227 -14.883 0.871 1 93.56 124 SER A O 1
ATOM 1028 N N . THR A 1 125 ? -11.43 -14.07 -1.01 1 93.94 125 THR A N 1
ATOM 1029 C CA . THR A 1 125 ? -10.477 -13.141 -0.416 1 93.94 125 THR A CA 1
ATOM 1030 C C . THR A 1 125 ? -11.188 -12.133 0.484 1 93.94 125 THR A C 1
ATOM 1032 O O . THR A 1 125 ? -10.719 -11.836 1.583 1 93.94 125 THR A O 1
ATOM 1035 N N . TYR A 1 126 ? -12.359 -11.633 0.101 1 91.5 126 TYR A N 1
ATOM 1036 C CA . TYR A 1 126 ? -13.086 -10.656 0.896 1 91.5 126 TYR A CA 1
ATOM 1037 C C . TYR A 1 126 ? -13.562 -11.258 2.211 1 91.5 126 TYR A C 1
ATOM 1039 O O . TYR A 1 126 ? -13.328 -10.695 3.283 1 91.5 126 TYR A O 1
ATOM 1047 N N . GLU A 1 127 ? -14.133 -12.375 2.104 1 91.25 127 GLU A N 1
ATOM 1048 C CA . GLU A 1 127 ? -14.695 -13.023 3.283 1 91.25 127 GLU A CA 1
ATOM 1049 C C . GLU A 1 127 ? -13.594 -13.562 4.199 1 91.25 127 GLU A C 1
ATOM 1051 O O . GLU A 1 127 ? -13.656 -13.375 5.414 1 91.25 127 GLU A O 1
ATOM 1056 N N . LYS A 1 128 ? -12.586 -14.141 3.648 1 93.38 128 LYS A N 1
ATOM 1057 C CA . LYS A 1 128 ? -11.625 -14.891 4.449 1 93.38 128 LYS A CA 1
ATOM 1058 C C . LYS A 1 128 ? -10.469 -14.008 4.898 1 93.38 128 LYS A C 1
ATOM 1060 O O . LYS A 1 128 ? -9.883 -14.227 5.961 1 93.38 128 LYS A O 1
ATOM 1065 N N . LEU A 1 129 ? -10.109 -13.047 4.051 1 94.44 129 LEU A N 1
ATOM 1066 C CA . LEU A 1 129 ? -8.914 -12.266 4.359 1 94.44 129 LEU A CA 1
ATOM 1067 C C . LEU A 1 129 ? -9.258 -10.797 4.543 1 94.44 129 LEU A C 1
ATOM 1069 O O . LEU A 1 129 ? -8.398 -10 4.945 1 94.44 129 LEU A O 1
ATOM 1073 N N . GLY A 1 130 ? -10.43 -10.359 4.121 1 93.56 130 GLY A N 1
ATOM 1074 C CA . GLY A 1 130 ? -10.938 -9.031 4.426 1 93.56 130 GLY A CA 1
ATOM 1075 C C . GLY A 1 130 ? -10.594 -8 3.363 1 93.56 130 GLY A C 1
ATOM 1076 O O . GLY A 1 130 ? -11.039 -6.852 3.439 1 93.56 130 GLY A O 1
ATOM 1077 N N . PHE A 1 131 ? -9.789 -8.398 2.377 1 95.38 131 PHE A N 1
ATOM 1078 C CA . PHE A 1 131 ? -9.422 -7.441 1.335 1 95.38 131 PHE A CA 1
ATOM 1079 C C . PHE A 1 131 ? -10.641 -7.066 0.494 1 95.38 131 PHE A C 1
ATOM 1081 O O . PHE A 1 131 ? -11.422 -7.934 0.106 1 95.38 131 PHE A O 1
ATOM 1088 N N . HIS A 1 132 ? -10.75 -5.781 0.239 1 94.12 132 HIS A N 1
ATOM 1089 C CA . HIS A 1 132 ? -11.82 -5.246 -0.597 1 94.12 132 HIS A CA 1
ATOM 1090 C C . HIS A 1 132 ? -11.305 -4.875 -1.983 1 94.12 132 HIS A C 1
ATOM 1092 O O . HIS A 1 132 ? -11.953 -5.168 -2.99 1 94.12 132 HIS A O 1
ATOM 1098 N N . HIS A 1 133 ? -10.219 -4.23 -2.025 1 95.56 133 HIS A N 1
ATOM 1099 C CA . HIS A 1 133 ? -9.617 -3.764 -3.271 1 95.56 133 HIS A CA 1
ATOM 1100 C C . HIS A 1 133 ? -8.328 -4.52 -3.58 1 95.56 133 HIS A C 1
ATOM 1102 O O . HIS A 1 133 ? -7.371 -4.465 -2.805 1 95.56 133 HIS A O 1
ATOM 1108 N N . ILE A 1 134 ? -8.32 -5.219 -4.695 1 97.5 134 ILE A N 1
ATOM 1109 C CA . ILE A 1 134 ? -7.148 -5.977 -5.117 1 97.5 134 ILE A CA 1
ATOM 1110 C C . ILE A 1 134 ? -6.578 -5.375 -6.395 1 97.5 134 ILE A C 1
ATOM 1112 O O . ILE A 1 134 ? -7.316 -5.09 -7.34 1 97.5 134 ILE A O 1
ATOM 1116 N N . GLU A 1 135 ? -5.285 -5.098 -6.379 1 97.56 135 GLU A N 1
ATOM 1117 C CA . GLU A 1 135 ? -4.656 -4.648 -7.617 1 97.56 135 GLU A CA 1
ATOM 1118 C C . GLU A 1 135 ? -3.58 -5.629 -8.078 1 97.56 135 GLU A C 1
ATOM 1120 O O . GLU A 1 135 ? -3.014 -6.363 -7.266 1 97.56 135 GLU A O 1
ATOM 1125 N N . ALA A 1 136 ? -3.398 -5.715 -9.32 1 98.31 136 ALA A N 1
ATOM 1126 C CA . ALA A 1 136 ? -2.275 -6.391 -9.969 1 98.31 136 ALA A CA 1
ATOM 1127 C C . ALA A 1 136 ? -1.387 -5.391 -10.711 1 98.31 136 ALA A C 1
ATOM 1129 O O . ALA A 1 136 ? -1.885 -4.477 -11.375 1 98.31 136 ALA A O 1
ATOM 1130 N N . GLN A 1 137 ? -0.146 -5.512 -10.539 1 97.81 137 GLN A N 1
ATOM 1131 C CA . GLN A 1 137 ? 0.854 -4.664 -11.18 1 97.81 137 GLN A CA 1
ATOM 1132 C C . GLN A 1 137 ? 1.64 -5.441 -12.234 1 97.81 137 GLN A C 1
ATOM 1134 O O . GLN A 1 137 ? 2.432 -6.324 -11.898 1 97.81 137 GLN A O 1
ATOM 1139 N N . ILE A 1 138 ? 1.42 -5.078 -13.484 1 97.94 138 ILE A N 1
ATOM 1140 C CA . ILE A 1 138 ? 1.91 -5.91 -14.578 1 97.94 138 ILE A CA 1
ATOM 1141 C C . ILE A 1 138 ? 2.908 -5.117 -15.414 1 97.94 138 ILE A C 1
ATOM 1143 O O . ILE A 1 138 ? 2.662 -3.957 -15.758 1 97.94 138 ILE A O 1
ATOM 1147 N N . THR A 1 139 ? 3.994 -5.766 -15.742 1 96.19 139 THR A N 1
ATOM 1148 C CA . THR A 1 139 ? 4.957 -5.137 -16.641 1 96.19 139 THR A CA 1
ATOM 1149 C C . THR A 1 139 ? 4.383 -5.004 -18.047 1 96.19 139 THR A C 1
ATOM 1151 O O . THR A 1 139 ? 3.822 -5.961 -18.594 1 96.19 139 THR A O 1
ATOM 1154 N N . PRO A 1 140 ? 4.523 -3.787 -18.625 1 96.06 140 PRO A N 1
ATOM 1155 C CA . PRO A 1 140 ? 4.062 -3.631 -20.016 1 96.06 140 PRO A CA 1
ATOM 1156 C C . PRO A 1 140 ? 4.66 -4.672 -20.953 1 96.06 140 PRO A C 1
ATOM 1158 O O . PRO A 1 140 ? 5.859 -4.957 -20.875 1 96.06 140 PRO A O 1
ATOM 1161 N N . GLY A 1 141 ? 3.818 -5.215 -21.859 1 95.12 141 GLY A N 1
ATOM 1162 C CA . GLY A 1 141 ? 4.273 -6.238 -22.781 1 95.12 141 GLY A CA 1
ATOM 1163 C C . GLY A 1 141 ? 3.975 -7.648 -22.312 1 95.12 141 GLY A C 1
ATOM 1164 O O . GLY A 1 141 ? 4.051 -8.602 -23.094 1 95.12 141 GLY A O 1
ATOM 1165 N N . ASN A 1 142 ? 3.717 -7.801 -21.047 1 95.81 142 ASN A N 1
ATOM 1166 C CA . ASN A 1 142 ? 3.297 -9.109 -20.562 1 95.81 142 ASN A CA 1
ATOM 1167 C C . ASN A 1 142 ? 1.842 -9.406 -20.906 1 95.81 142 ASN A C 1
ATOM 1169 O O . ASN A 1 142 ? 0.981 -9.438 -20.031 1 95.81 142 ASN A O 1
ATOM 1173 N N . GLU A 1 143 ? 1.664 -9.703 -22.078 1 95.56 143 GLU A N 1
ATOM 1174 C CA . GLU A 1 143 ? 0.321 -9.852 -22.625 1 95.56 143 GLU A CA 1
ATOM 1175 C C . GLU A 1 143 ? -0.439 -10.984 -21.938 1 95.56 143 GLU A C 1
ATOM 1177 O O . GLU A 1 143 ? -1.656 -10.898 -21.766 1 95.56 143 GLU A O 1
ATOM 1182 N N . ARG A 1 144 ? 0.246 -12.008 -21.625 1 95 144 ARG A N 1
ATOM 1183 C CA . ARG A 1 144 ? -0.392 -13.148 -20.969 1 95 144 ARG A CA 1
ATOM 1184 C C . ARG A 1 144 ? -1.006 -12.734 -19.625 1 95 144 ARG A C 1
ATOM 1186 O O . ARG A 1 144 ? -2.152 -13.078 -19.328 1 95 144 ARG A O 1
ATOM 1193 N N . SER A 1 145 ? -0.242 -12.008 -18.844 1 97.25 145 SER A N 1
ATOM 1194 C CA . SER A 1 145 ? -0.746 -11.555 -17.562 1 97.25 145 SER A CA 1
ATOM 1195 C C . SER A 1 145 ? -1.872 -10.539 -17.734 1 97.25 145 SER A C 1
ATOM 1197 O O . SER A 1 145 ? -2.857 -10.57 -16.984 1 97.25 145 SER A O 1
ATOM 1199 N N . GLU A 1 146 ? -1.759 -9.672 -18.719 1 97.56 146 GLU A N 1
ATOM 1200 C CA . GLU A 1 146 ? -2.805 -8.695 -18.984 1 97.56 146 GLU A CA 1
ATOM 1201 C C . GLU A 1 146 ? -4.121 -9.375 -19.359 1 97.56 146 GLU A C 1
ATOM 1203 O O . GLU A 1 146 ? -5.18 -9.008 -18.844 1 97.56 146 GLU A O 1
ATOM 1208 N N . LYS A 1 147 ? -3.99 -10.281 -20.25 1 97.44 147 LYS A N 1
ATOM 1209 C CA . LYS A 1 147 ? -5.18 -11.008 -20.672 1 97.44 147 LYS A CA 1
ATOM 1210 C C . LYS A 1 147 ? -5.82 -11.742 -19.5 1 97.44 147 LYS A C 1
ATOM 1212 O O . LYS A 1 147 ? -7.043 -11.766 -19.375 1 97.44 147 LYS A O 1
ATOM 1217 N N . LEU A 1 148 ? -5.016 -12.312 -18.672 1 97.88 148 LEU A N 1
ATOM 1218 C CA . LEU A 1 148 ? -5.488 -13.078 -17.516 1 97.88 148 LEU A CA 1
ATOM 1219 C C . LEU A 1 148 ? -6.289 -12.188 -16.562 1 97.88 148 LEU A C 1
ATOM 1221 O O . LEU A 1 148 ? -7.41 -12.531 -16.188 1 97.88 148 LEU A O 1
ATOM 1225 N N . VAL A 1 149 ? -5.738 -11.023 -16.188 1 97.94 149 VAL A N 1
ATOM 1226 C CA . VAL A 1 149 ? -6.398 -10.188 -15.195 1 97.94 149 VAL A CA 1
ATOM 1227 C C . VAL A 1 149 ? -7.676 -9.586 -15.781 1 97.94 149 VAL A C 1
ATOM 1229 O O . VAL A 1 149 ? -8.664 -9.406 -15.07 1 97.94 149 VAL A O 1
ATOM 1232 N N . ARG A 1 150 ? -7.645 -9.305 -17.062 1 97.62 150 ARG A N 1
ATOM 1233 C CA . ARG A 1 150 ? -8.867 -8.828 -17.703 1 97.62 150 ARG A CA 1
ATOM 1234 C C . ARG A 1 150 ? -9.945 -9.906 -17.688 1 97.62 150 ARG A C 1
ATOM 1236 O O . ARG A 1 150 ? -11.109 -9.617 -17.406 1 97.62 150 ARG A O 1
ATOM 1243 N N . ARG A 1 151 ? -9.531 -11.078 -18 1 97.5 151 ARG A N 1
ATOM 1244 C CA . ARG A 1 151 ? -10.469 -12.195 -17.984 1 97.5 151 ARG A CA 1
ATOM 1245 C C . ARG A 1 151 ? -11.047 -12.383 -16.578 1 97.5 151 ARG A C 1
ATOM 1247 O O . ARG A 1 151 ? -12.203 -12.789 -16.422 1 97.5 151 ARG A O 1
ATOM 1254 N N . LEU A 1 152 ? -10.273 -12.109 -15.602 1 97.25 152 LEU A N 1
ATOM 1255 C CA . LEU A 1 152 ? -10.672 -12.266 -14.203 1 97.25 152 LEU A CA 1
ATOM 1256 C C . LEU A 1 152 ? -11.586 -11.125 -13.773 1 97.25 152 LEU A C 1
ATOM 1258 O O . LEU A 1 152 ? -12.109 -11.133 -12.656 1 97.25 152 LEU A O 1
ATOM 1262 N N . GLY A 1 153 ? -11.695 -10.07 -14.594 1 96.19 153 GLY A N 1
ATOM 1263 C CA . GLY A 1 153 ? -12.617 -8.984 -14.312 1 96.19 153 GLY A CA 1
ATOM 1264 C C . GLY A 1 153 ? -11.93 -7.746 -13.781 1 96.19 153 GLY A C 1
ATOM 1265 O O . GLY A 1 153 ? -12.594 -6.766 -13.43 1 96.19 153 GLY A O 1
ATOM 1266 N N . LEU A 1 154 ? -10.625 -7.812 -13.656 1 97.25 154 LEU A N 1
ATOM 1267 C CA . LEU A 1 154 ? -9.938 -6.598 -13.242 1 97.25 154 LEU A CA 1
ATOM 1268 C C . LEU A 1 154 ? -9.961 -5.551 -14.352 1 97.25 154 LEU A C 1
ATOM 1270 O O . LEU A 1 154 ? -9.898 -5.895 -15.539 1 97.25 154 LEU A O 1
ATOM 1274 N N . THR A 1 155 ? -10.008 -4.312 -13.938 1 96.5 155 THR A N 1
ATOM 1275 C CA . THR A 1 155 ? -10.062 -3.205 -14.891 1 96.5 155 THR A CA 1
ATOM 1276 C C . THR A 1 155 ? -8.766 -2.4 -14.859 1 96.5 155 THR A C 1
ATOM 1278 O O . THR A 1 155 ? -8.18 -2.195 -13.797 1 96.5 155 THR A O 1
ATOM 1281 N N . TYR A 1 156 ? -8.398 -1.916 -16.016 1 97.31 156 TYR A N 1
ATOM 1282 C CA . TYR A 1 156 ? -7.219 -1.063 -16.125 1 97.31 156 TYR A CA 1
ATOM 1283 C C . TYR A 1 156 ? -7.445 0.271 -15.422 1 97.31 156 TYR A C 1
ATOM 1285 O O . TYR A 1 156 ? -8.445 0.948 -15.672 1 97.31 156 TYR A O 1
ATOM 1293 N N . GLU A 1 157 ? -6.559 0.622 -14.531 1 96.19 157 GLU A N 1
ATOM 1294 C CA . GLU A 1 157 ? -6.648 1.902 -13.844 1 96.19 157 GLU A CA 1
ATOM 1295 C C . GLU A 1 157 ? -5.715 2.936 -14.461 1 96.19 157 GLU A C 1
ATOM 1297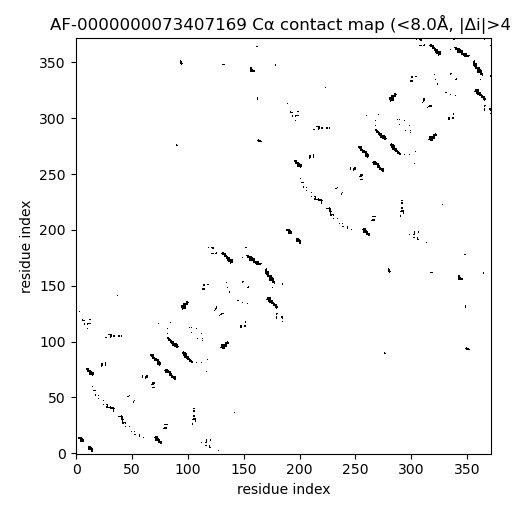 O O . GLU A 1 157 ? -6.145 4.043 -14.805 1 96.19 157 GLU A O 1
ATOM 1302 N N . THR A 1 158 ? -4.477 2.498 -14.531 1 96.31 158 THR A N 1
ATOM 1303 C CA . THR A 1 158 ? -3.463 3.459 -14.961 1 96.31 158 THR A CA 1
ATOM 1304 C C . THR A 1 158 ? -2.137 2.756 -15.234 1 96.31 158 THR A C 1
ATOM 1306 O O . THR A 1 158 ? -1.989 1.564 -14.961 1 96.31 158 THR A O 1
ATOM 1309 N N . THR A 1 159 ? -1.291 3.52 -15.93 1 97 159 THR A N 1
ATOM 1310 C CA . THR A 1 159 ? 0.114 3.139 -16.031 1 97 159 THR A CA 1
ATOM 1311 C C . THR A 1 159 ? 0.975 3.996 -15.109 1 97 159 THR A C 1
ATOM 1313 O O . THR A 1 159 ? 0.977 5.223 -15.211 1 97 159 THR A O 1
ATOM 1316 N N . ARG A 1 160 ? 1.582 3.373 -14.195 1 95.81 160 ARG A N 1
ATOM 1317 C CA . ARG A 1 160 ? 2.553 4.074 -13.359 1 95.81 160 ARG A CA 1
ATOM 1318 C C . ARG A 1 160 ? 3.945 4.023 -13.984 1 95.81 160 ARG A C 1
ATOM 1320 O O . ARG A 1 160 ? 4.52 2.943 -14.141 1 95.81 160 ARG A O 1
ATOM 1327 N N . LYS A 1 161 ? 4.465 5.156 -14.258 1 93.94 161 LYS A N 1
ATOM 1328 C CA . LYS A 1 161 ? 5.781 5.25 -14.883 1 93.94 161 LYS A CA 1
ATOM 1329 C C . LYS A 1 161 ? 6.891 5.117 -13.844 1 93.94 161 LYS A C 1
ATOM 1331 O O . LYS A 1 161 ? 6.781 5.652 -12.734 1 93.94 161 LYS A O 1
ATOM 1336 N N . ASP A 1 162 ? 8.016 4.395 -14.258 1 93.62 162 ASP A N 1
ATOM 1337 C CA . ASP A 1 162 ? 9.18 4.254 -13.391 1 93.62 162 ASP A CA 1
ATOM 1338 C C . ASP A 1 162 ? 8.773 3.846 -11.977 1 93.62 162 ASP A C 1
ATOM 1340 O O . ASP A 1 162 ? 9.234 4.434 -11 1 93.62 162 ASP A O 1
ATOM 1344 N N . PHE A 1 163 ? 7.965 2.883 -11.875 1 94.88 163 PHE A N 1
ATOM 1345 C CA . PHE A 1 163 ? 7.289 2.561 -10.617 1 94.88 163 PHE A CA 1
ATOM 1346 C C . PHE A 1 163 ? 8.102 1.56 -9.812 1 94.88 163 PHE A C 1
ATOM 1348 O O . PHE A 1 163 ? 8.219 1.691 -8.586 1 94.88 163 PHE A O 1
ATOM 1355 N N . SER A 1 164 ? 8.664 0.613 -10.422 1 93.69 164 SER A N 1
ATOM 1356 C CA . SER A 1 164 ? 9.414 -0.426 -9.734 1 93.69 164 SER A CA 1
ATOM 1357 C C . SER A 1 164 ? 10.844 -0.508 -10.25 1 93.69 164 SER A C 1
ATOM 1359 O O . SER A 1 164 ? 11.078 -0.398 -11.461 1 93.69 164 SER A O 1
ATOM 1361 N N . PHE A 1 165 ? 11.758 -0.677 -9.328 1 91.12 165 PHE A N 1
ATOM 1362 C CA . PHE A 1 165 ? 13.164 -0.833 -9.703 1 91.12 165 PHE A CA 1
ATOM 1363 C C . PHE A 1 165 ? 13.531 -2.307 -9.82 1 91.12 165 PHE A C 1
ATOM 1365 O O . PHE A 1 165 ? 13.711 -2.99 -8.812 1 91.12 165 PHE A O 1
ATOM 1372 N N . GLU A 1 166 ? 13.633 -2.752 -10.992 1 86 166 GLU A N 1
ATOM 1373 C CA . GLU A 1 166 ? 13.914 -4.152 -11.297 1 86 166 GLU A CA 1
ATOM 1374 C C . GLU A 1 166 ? 15.062 -4.281 -12.297 1 86 166 GLU A C 1
ATOM 1376 O O . GLU A 1 166 ? 15.109 -3.557 -13.289 1 86 166 GLU A O 1
ATOM 1381 N N . ASN A 1 167 ? 15.984 -5.207 -11.945 1 85.06 167 ASN A N 1
ATOM 1382 C CA . ASN A 1 167 ? 17.109 -5.473 -12.828 1 85.06 167 ASN A CA 1
ATOM 1383 C C . ASN A 1 167 ? 17.891 -4.203 -13.141 1 85.06 167 ASN A C 1
ATOM 1385 O O . ASN A 1 167 ? 18.234 -3.941 -14.297 1 85.06 167 ASN A O 1
ATOM 1389 N N . GLY A 1 168 ? 17.969 -3.311 -12.258 1 86.62 168 GLY A N 1
ATOM 1390 C CA . GLY A 1 168 ? 18.812 -2.131 -12.352 1 86.62 168 GLY A CA 1
ATOM 1391 C C . GLY A 1 168 ? 18.141 -0.979 -13.086 1 86.62 168 GLY A C 1
ATOM 1392 O O . GLY A 1 168 ? 18.812 -0.004 -13.445 1 86.62 168 GLY A O 1
ATOM 1393 N N . LYS A 1 169 ? 16.938 -1.109 -13.344 1 90.19 169 LYS A N 1
ATOM 1394 C CA . LYS A 1 169 ? 16.234 -0.032 -14.039 1 90.19 169 LYS A CA 1
ATOM 1395 C C . LYS A 1 169 ? 14.836 0.174 -13.469 1 90.19 169 LYS A C 1
ATOM 1397 O O . LYS A 1 169 ? 14.219 -0.77 -12.977 1 90.19 169 LYS A O 1
ATOM 1402 N N . TRP A 1 170 ? 14.414 1.414 -13.547 1 90 170 TRP A N 1
ATOM 1403 C CA . TRP A 1 170 ? 13.023 1.713 -13.227 1 90 170 TRP A CA 1
ATOM 1404 C C . TRP A 1 170 ? 12.094 1.271 -14.352 1 90 170 TRP A C 1
ATOM 1406 O O . TRP A 1 170 ? 12.336 1.58 -15.516 1 90 170 TRP A O 1
ATOM 1416 N N . THR A 1 171 ? 11.055 0.553 -13.945 1 93.88 171 THR A N 1
ATOM 1417 C CA . THR A 1 171 ? 10.164 -0.04 -14.938 1 93.88 171 THR A CA 1
ATOM 1418 C C . THR A 1 171 ? 8.719 0.414 -14.703 1 93.88 171 THR A C 1
ATOM 1420 O O . THR A 1 171 ? 8.273 0.524 -13.562 1 93.88 171 THR A O 1
ATOM 1423 N N . ASP A 1 172 ? 8.078 0.671 -15.867 1 96.38 172 ASP A N 1
ATOM 1424 C CA . ASP A 1 172 ? 6.656 0.991 -15.812 1 96.38 172 ASP A CA 1
ATOM 1425 C C . ASP A 1 172 ? 5.836 -0.221 -15.375 1 96.38 172 ASP A C 1
ATOM 1427 O O . ASP A 1 172 ? 6.258 -1.363 -15.562 1 96.38 172 ASP A O 1
ATOM 1431 N N . LYS A 1 173 ? 4.691 0.068 -14.75 1 97.44 173 LYS A N 1
ATOM 1432 C CA . LYS A 1 173 ? 3.738 -0.992 -14.43 1 97.44 173 LYS A CA 1
ATOM 1433 C C . LYS A 1 173 ? 2.322 -0.605 -14.844 1 97.44 173 LYS A C 1
ATOM 1435 O O . LYS A 1 173 ? 1.905 0.54 -14.656 1 97.44 173 LYS A O 1
ATOM 1440 N N . LEU A 1 174 ? 1.661 -1.495 -15.469 1 98.12 174 LEU A N 1
ATOM 1441 C CA . LEU A 1 174 ? 0.222 -1.396 -15.688 1 98.12 174 LEU A CA 1
ATOM 1442 C C . LEU A 1 174 ? -0.548 -1.852 -14.453 1 98.12 174 LEU A C 1
ATOM 1444 O O . LEU A 1 174 ? -0.333 -2.959 -13.953 1 98.12 174 LEU A O 1
ATOM 1448 N N . ILE A 1 175 ? -1.418 -0.955 -14.016 1 98.06 175 ILE A N 1
ATOM 1449 C CA . ILE A 1 175 ? -2.193 -1.274 -12.82 1 98.06 175 ILE A CA 1
ATOM 1450 C C . ILE A 1 175 ? -3.611 -1.679 -13.219 1 98.06 175 ILE A C 1
ATOM 1452 O O . ILE A 1 175 ? -4.309 -0.926 -13.906 1 98.06 175 ILE A O 1
ATOM 1456 N N . TYR A 1 176 ? -3.992 -2.91 -12.844 1 98.06 176 TYR A N 1
ATOM 1457 C CA . TYR A 1 176 ? -5.359 -3.416 -12.938 1 98.06 176 TYR A CA 1
ATOM 1458 C C . TYR A 1 176 ? -5.941 -3.672 -11.555 1 98.06 176 TYR A C 1
ATOM 1460 O O . TYR A 1 176 ? -5.219 -4.062 -10.633 1 98.06 176 TYR A O 1
ATOM 1468 N N . SER A 1 177 ? -7.238 -3.41 -11.453 1 97.31 177 SER A N 1
ATOM 1469 C CA . SER A 1 177 ? -7.773 -3.645 -10.117 1 97.31 177 SER A CA 1
ATOM 1470 C C . SER A 1 177 ? -9.227 -4.098 -10.18 1 97.31 177 SER A C 1
ATOM 1472 O O . SER A 1 177 ? -9.852 -4.051 -11.242 1 97.31 177 SER A O 1
ATOM 1474 N N . ILE A 1 178 ? -9.719 -4.594 -8.984 1 96.06 178 ILE A N 1
ATOM 1475 C CA . ILE A 1 178 ? -11.102 -5.023 -8.82 1 96.06 178 ILE A CA 1
ATOM 1476 C C . ILE A 1 178 ? -11.523 -4.816 -7.367 1 96.06 178 ILE A C 1
ATOM 1478 O O . ILE A 1 178 ? -10.727 -4.992 -6.445 1 96.06 178 ILE A O 1
ATOM 1482 N N . ASN A 1 179 ? -12.773 -4.406 -7.164 1 94.5 179 ASN A N 1
ATOM 1483 C CA . ASN A 1 179 ? -13.391 -4.387 -5.84 1 94.5 179 ASN A CA 1
ATOM 1484 C C . ASN A 1 179 ? -14.148 -5.676 -5.555 1 94.5 179 ASN A C 1
ATOM 1486 O O . ASN A 1 179 ? -14.945 -6.129 -6.375 1 94.5 179 ASN A O 1
ATOM 1490 N N . LEU A 1 180 ? -13.953 -6.25 -4.441 1 91.56 180 LEU A N 1
ATOM 1491 C CA . LEU A 1 180 ? -14.492 -7.566 -4.141 1 91.56 180 LEU A CA 1
ATOM 1492 C C . LEU A 1 180 ? -15.734 -7.453 -3.254 1 91.56 180 LEU A C 1
ATOM 1494 O O . LEU A 1 180 ? -16.469 -8.43 -3.078 1 91.56 180 LEU A O 1
ATOM 1498 N N . HIS A 1 181 ? -16.016 -6.363 -2.461 1 81.38 181 HIS A N 1
ATOM 1499 C CA . HIS A 1 181 ? -17.188 -6.297 -1.59 1 81.38 181 HIS A CA 1
ATOM 1500 C C . HIS A 1 181 ? -18.469 -6.516 -2.379 1 81.38 181 HIS A C 1
ATOM 1502 O O . HIS A 1 181 ? -19.453 -7.047 -1.846 1 81.38 181 HIS A O 1
ATOM 1508 N N . ASN A 1 182 ? -18.641 -6.102 -3.639 1 62.69 182 ASN A N 1
ATOM 1509 C CA . ASN A 1 182 ? -19.859 -6.199 -4.43 1 62.69 182 ASN A CA 1
ATOM 1510 C C . ASN A 1 182 ? -19.75 -7.285 -5.496 1 62.69 182 ASN A C 1
ATOM 1512 O O . ASN A 1 182 ? -20.703 -7.516 -6.25 1 62.69 182 ASN A O 1
ATOM 1516 N N . ASN A 1 183 ? -18.594 -7.992 -5.562 1 59.75 183 ASN A N 1
ATOM 1517 C CA . ASN A 1 183 ? -18.484 -8.711 -6.828 1 59.75 183 ASN A CA 1
ATOM 1518 C C . ASN A 1 183 ? -18.188 -10.188 -6.613 1 59.75 183 ASN A C 1
ATOM 1520 O O . ASN A 1 183 ? -17.172 -10.531 -5.996 1 59.75 183 ASN A O 1
ATOM 1524 N N . ASN A 1 184 ? -19.234 -10.969 -6.406 1 55.09 184 ASN A N 1
ATOM 1525 C CA . ASN A 1 184 ? -18.938 -12.367 -6.711 1 55.09 184 ASN A CA 1
ATOM 1526 C C . ASN A 1 184 ? -18.5 -12.547 -8.156 1 55.09 184 ASN A C 1
ATOM 1528 O O . ASN A 1 184 ? -19.188 -12.109 -9.078 1 55.09 184 ASN A O 1
ATOM 1532 N N . LEU A 1 185 ? -17.234 -12.773 -8.297 1 54.09 185 LEU A N 1
ATOM 1533 C CA . LEU A 1 185 ? -16.734 -12.969 -9.648 1 54.09 185 LEU A CA 1
ATOM 1534 C C . LEU A 1 185 ? -17.188 -14.305 -10.219 1 54.09 185 LEU A C 1
ATOM 1536 O O . LEU A 1 185 ? -17.297 -15.289 -9.477 1 54.09 185 LEU A O 1
ATOM 1540 N N . GLU A 1 186 ? -18.047 -14.328 -11.242 1 55.84 186 GLU A N 1
ATOM 1541 C CA . GLU A 1 186 ? -18.5 -15.555 -11.891 1 55.84 186 GLU A CA 1
ATOM 1542 C C . GLU A 1 186 ? -17.531 -15.984 -12.992 1 55.84 186 GLU A C 1
ATOM 1544 O O . GLU A 1 186 ? -16.891 -15.141 -13.625 1 55.84 186 GLU A O 1
ATOM 1549 N N . MET B 1 1 ? 19.422 7.887 16.844 1 40.84 1 MET B N 1
ATOM 1550 C CA . MET B 1 1 ? 18.719 7.996 15.555 1 40.84 1 MET B CA 1
ATOM 1551 C C . MET B 1 1 ? 18.531 9.453 15.172 1 40.84 1 MET B C 1
ATOM 1553 O O . MET B 1 1 ? 17.984 10.242 15.953 1 40.84 1 MET B O 1
ATOM 1557 N N . ASN B 1 2 ? 19.391 10.039 14.523 1 52.41 2 ASN B N 1
ATOM 1558 C CA . ASN B 1 2 ? 19.312 11.438 14.102 1 52.41 2 ASN B CA 1
ATOM 1559 C C . ASN B 1 2 ? 17.906 11.781 13.609 1 52.41 2 ASN B C 1
ATOM 1561 O O . ASN B 1 2 ? 17.344 11.086 12.758 1 52.41 2 ASN B O 1
ATOM 1565 N N . LYS B 1 3 ? 17.172 12.5 14.43 1 70.06 3 LYS B N 1
ATOM 1566 C CA . LYS B 1 3 ? 15.742 12.773 14.359 1 70.06 3 LYS B CA 1
ATOM 1567 C C . LYS B 1 3 ? 15.383 13.477 13.055 1 70.06 3 LYS B C 1
ATOM 1569 O O . LYS B 1 3 ? 16.094 14.375 12.602 1 70.06 3 LYS B O 1
ATOM 1574 N N . PHE B 1 4 ? 14.859 12.945 12.18 1 90.31 4 PHE B N 1
ATOM 1575 C CA . PHE B 1 4 ? 14.32 13.617 11 1 90.31 4 PHE B CA 1
ATOM 1576 C C . PHE B 1 4 ? 13.938 15.055 11.32 1 90.31 4 PHE B C 1
ATOM 1578 O O . PHE B 1 4 ? 13.203 15.312 12.273 1 90.31 4 PHE B O 1
ATOM 1585 N N . PHE B 1 5 ? 14.688 15.977 10.703 1 95.38 5 PHE B N 1
ATOM 1586 C CA . PHE B 1 5 ? 14.477 17.406 10.922 1 95.38 5 PHE B CA 1
ATOM 1587 C C . PHE B 1 5 ? 14.586 18.172 9.609 1 95.38 5 PHE B C 1
ATOM 1589 O O . PHE B 1 5 ? 15.609 18.109 8.93 1 95.38 5 PHE B O 1
ATOM 1596 N N . LEU B 1 6 ? 13.547 18.828 9.242 1 96.69 6 LEU B N 1
ATOM 1597 C CA . LEU B 1 6 ? 13.523 19.688 8.062 1 96.69 6 LEU B CA 1
ATOM 1598 C C . LEU B 1 6 ? 13.18 21.125 8.453 1 96.69 6 LEU B C 1
ATOM 1600 O O . LEU B 1 6 ? 12.359 21.359 9.344 1 96.69 6 LEU B O 1
ATOM 1604 N N . GLU B 1 7 ? 13.82 22.031 7.758 1 96.38 7 GLU B N 1
ATOM 1605 C CA . GLU B 1 7 ? 13.562 23.453 7.949 1 96.38 7 GLU B CA 1
ATOM 1606 C C . GLU B 1 7 ? 13.281 24.156 6.621 1 96.38 7 GLU B C 1
ATOM 1608 O O . GLU B 1 7 ? 13.992 23.922 5.637 1 96.38 7 GLU B O 1
ATOM 1613 N N . SER B 1 8 ? 12.227 24.812 6.57 1 96.38 8 SER B N 1
ATOM 1614 C CA . SER B 1 8 ? 11.93 25.688 5.441 1 96.38 8 SER B CA 1
ATOM 1615 C C . SER B 1 8 ? 12.016 27.156 5.84 1 96.38 8 SER B C 1
ATOM 1617 O O . SER B 1 8 ? 12.68 27.5 6.824 1 96.38 8 SER B O 1
ATOM 1619 N N . GLU B 1 9 ? 11.469 28.047 4.969 1 97 9 GLU B N 1
ATOM 1620 C CA . GLU B 1 9 ? 11.555 29.484 5.246 1 97 9 GLU B CA 1
ATOM 1621 C C . GLU B 1 9 ? 10.906 29.828 6.586 1 97 9 GLU B C 1
ATOM 1623 O O . GLU B 1 9 ? 11.508 30.516 7.414 1 97 9 GLU B O 1
ATOM 1628 N N . ARG B 1 10 ? 9.68 29.328 6.832 1 98.19 10 ARG B N 1
ATOM 1629 C CA . ARG B 1 10 ? 8.938 29.734 8.016 1 98.19 10 ARG B CA 1
ATOM 1630 C C . ARG B 1 10 ? 8.695 28.562 8.953 1 98.19 10 ARG B C 1
ATOM 1632 O O . ARG B 1 10 ? 8.297 28.75 10.109 1 98.19 10 ARG B O 1
ATOM 1639 N N . LEU B 1 11 ? 9.062 27.297 8.477 1 98.62 11 LEU B N 1
ATOM 1640 C CA . LEU B 1 11 ? 8.508 26.141 9.18 1 98.62 11 LEU B CA 1
ATOM 1641 C C . LEU B 1 11 ? 9.609 25.172 9.594 1 98.62 11 LEU B C 1
ATOM 1643 O O . LEU B 1 11 ? 10.68 25.141 8.984 1 98.62 11 LEU B O 1
ATOM 1647 N N . ILE B 1 12 ? 9.328 24.406 10.641 1 98.25 12 ILE B N 1
ATOM 1648 C CA . ILE B 1 12 ? 10.086 23.234 11.078 1 98.25 12 ILE B CA 1
ATOM 1649 C C . ILE B 1 12 ? 9.219 21.984 10.969 1 98.25 12 ILE B C 1
ATOM 1651 O O . ILE B 1 12 ? 8.062 21.984 11.398 1 98.25 12 ILE B O 1
ATOM 1655 N N . ILE B 1 13 ? 9.719 20.969 10.352 1 98.31 13 ILE B N 1
ATOM 1656 C CA . ILE B 1 13 ? 9.023 19.703 10.18 1 98.31 13 ILE B CA 1
ATOM 1657 C C . ILE B 1 13 ? 9.828 18.578 10.836 1 98.31 13 ILE B C 1
ATOM 1659 O O . ILE B 1 13 ? 10.977 18.328 10.461 1 98.31 13 ILE B O 1
ATOM 1663 N N . ARG B 1 14 ? 9.242 17.906 11.758 1 98.06 14 ARG B N 1
ATOM 1664 C CA . ARG B 1 14 ? 9.93 16.859 12.5 1 98.06 14 ARG B CA 1
ATOM 1665 C C . ARG B 1 14 ? 8.938 15.992 13.273 1 98.06 14 ARG B C 1
ATOM 1667 O O . ARG B 1 14 ? 7.777 16.375 13.445 1 98.06 14 ARG B O 1
ATOM 1674 N N . PRO B 1 15 ? 9.398 14.797 13.734 1 97.88 15 PRO B N 1
ATOM 1675 C CA . PRO B 1 15 ? 8.539 14.031 14.633 1 97.88 15 PRO B CA 1
ATOM 1676 C C . PRO B 1 15 ? 8.211 14.789 15.922 1 97.88 15 PRO B C 1
ATOM 1678 O O . PRO B 1 15 ? 8.992 15.625 16.359 1 97.88 15 PRO B O 1
ATOM 1681 N N . LEU B 1 16 ? 7.09 14.445 16.5 1 97.69 16 LEU B N 1
ATOM 1682 C CA . LEU B 1 16 ? 6.672 15.055 17.75 1 97.69 16 LEU B CA 1
ATOM 1683 C C . LEU B 1 16 ? 7.582 14.625 18.906 1 97.69 16 LEU B C 1
ATOM 1685 O O . LEU B 1 16 ? 8.109 13.508 18.891 1 97.69 16 LEU B O 1
ATOM 1689 N N . GLU B 1 17 ? 7.73 15.461 19.781 1 97.19 17 GLU B N 1
ATOM 1690 C CA . GLU B 1 17 ? 8.352 15.195 21.078 1 97.19 17 GLU B CA 1
ATOM 1691 C C . GLU B 1 17 ? 7.395 15.5 22.219 1 97.19 17 GLU B C 1
ATOM 1693 O O . GLU B 1 17 ? 6.438 16.266 22.047 1 97.19 17 GLU B O 1
ATOM 1698 N N . GLU B 1 18 ? 7.719 14.93 23.344 1 97.12 18 GLU B N 1
ATOM 1699 C CA . GLU B 1 18 ? 6.836 15.117 24.484 1 97.12 18 GLU B CA 1
ATOM 1700 C C . GLU B 1 18 ? 6.695 16.594 24.844 1 97.12 18 GLU B C 1
ATOM 1702 O O . GLU B 1 18 ? 5.633 17.031 25.297 1 97.12 18 GLU B O 1
ATOM 1707 N N . SER B 1 19 ? 7.699 17.359 24.594 1 97.31 19 SER B N 1
ATOM 1708 C CA . SER B 1 19 ? 7.715 18.781 24.953 1 97.31 19 SER B CA 1
ATOM 1709 C C . SER B 1 19 ? 6.805 19.594 24.047 1 97.31 19 SER B C 1
ATOM 1711 O O . SER B 1 19 ? 6.566 20.766 24.297 1 97.31 19 SER B O 1
ATOM 1713 N N . ASP B 1 20 ? 6.215 18.984 23.047 1 98.12 20 ASP B N 1
ATOM 1714 C CA . ASP B 1 20 ? 5.387 19.688 22.078 1 98.12 20 ASP B CA 1
ATOM 1715 C C . ASP B 1 20 ? 3.945 19.812 22.562 1 98.12 20 ASP B C 1
ATOM 1717 O O . ASP B 1 20 ? 3.115 20.453 21.938 1 98.12 20 ASP B O 1
ATOM 1721 N N . TYR B 1 21 ? 3.631 19.234 23.672 1 98.5 21 TYR B N 1
ATOM 1722 C CA . TYR B 1 21 ? 2.252 19.047 24.109 1 98.5 21 TYR B CA 1
ATOM 1723 C C . TYR B 1 21 ? 1.506 20.375 24.141 1 98.5 21 TYR B C 1
ATOM 1725 O O . TYR B 1 21 ? 0.417 20.5 23.578 1 98.5 21 TYR B O 1
ATOM 1733 N N . ASP B 1 22 ? 2.082 21.359 24.781 1 98.31 22 ASP B N 1
ATOM 1734 C CA . ASP B 1 22 ? 1.366 22.625 24.969 1 98.31 22 ASP B CA 1
ATOM 1735 C C . ASP B 1 22 ? 1.001 23.25 23.625 1 98.31 22 ASP B C 1
ATOM 1737 O O . ASP B 1 22 ? -0.139 23.672 23.422 1 98.31 22 ASP B O 1
ATOM 1741 N N . SER B 1 23 ? 1.97 23.328 22.797 1 98.5 23 SER B N 1
ATOM 1742 C CA . SER B 1 23 ? 1.729 23.922 21.484 1 98.5 23 SER B CA 1
ATOM 1743 C C . SER B 1 23 ? 0.741 23.094 20.672 1 98.5 23 SER B C 1
ATOM 1745 O O . SER B 1 23 ? -0.169 23.641 20.047 1 98.5 23 SER B O 1
ATOM 1747 N N . TRP B 1 24 ? 0.928 21.797 20.656 1 98.5 24 TRP B N 1
ATOM 1748 C CA . TRP B 1 24 ? 0.053 20.844 19.984 1 98.5 24 TRP B CA 1
ATOM 1749 C C . TRP B 1 24 ? -1.381 20.969 20.484 1 98.5 24 TRP B C 1
ATOM 1751 O O . TRP B 1 24 ? -2.309 21.172 19.703 1 98.5 24 TRP B O 1
ATOM 1761 N N . TYR B 1 25 ? -1.559 20.953 21.734 1 98.44 25 TYR B N 1
ATOM 1762 C CA . TYR B 1 25 ? -2.871 21 22.359 1 98.44 25 TYR B CA 1
ATOM 1763 C C . TYR B 1 25 ? -3.566 22.328 22.109 1 98.44 25 TYR B C 1
ATOM 1765 O O . TYR B 1 25 ? -4.75 22.359 21.75 1 98.44 2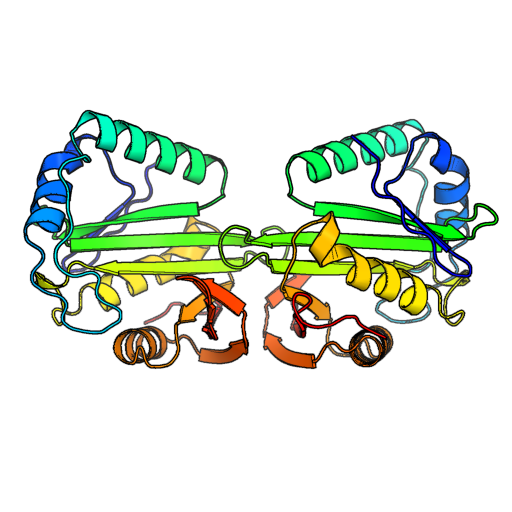5 TYR B O 1
ATOM 1773 N N . THR B 1 26 ? -2.82 23.375 22.281 1 98.06 26 THR B N 1
ATOM 1774 C CA . THR B 1 26 ? -3.361 24.719 22.078 1 98.06 26 THR B CA 1
ATOM 1775 C C . THR B 1 26 ? -3.893 24.875 20.656 1 98.06 26 THR B C 1
ATOM 1777 O O . THR B 1 26 ? -4.984 25.406 20.453 1 98.06 26 THR B O 1
ATOM 1780 N N . SER B 1 27 ? -3.164 24.469 19.734 1 98.31 27 SER B N 1
ATOM 1781 C CA . SER B 1 27 ? -3.574 24.609 18.344 1 98.31 27 SER B CA 1
ATOM 1782 C C . SER B 1 27 ? -4.832 23.797 18.062 1 98.31 27 SER B C 1
ATOM 1784 O O . SER B 1 27 ? -5.734 24.266 17.359 1 98.31 27 SER B O 1
ATOM 1786 N N . PHE B 1 28 ? -4.883 22.562 18.562 1 98.06 28 PHE B N 1
ATOM 1787 C CA . PHE B 1 28 ? -6.082 21.766 18.359 1 98.06 28 PHE B CA 1
ATOM 1788 C C . PHE B 1 28 ? -7.285 22.406 19.031 1 98.06 28 PHE B C 1
ATOM 1790 O O . PHE B 1 28 ? -8.375 22.453 18.469 1 98.06 28 PHE B O 1
ATOM 1797 N N . MET B 1 29 ? -7.102 22.953 20.156 1 97 29 MET B N 1
ATOM 1798 C CA . MET B 1 29 ? -8.172 23.562 20.922 1 97 29 MET B CA 1
ATOM 1799 C C . MET B 1 29 ? -8.672 24.828 20.25 1 97 29 MET B C 1
ATOM 1801 O O . MET B 1 29 ? -9.852 25.188 20.375 1 97 29 MET B O 1
ATOM 1805 N N . ASN B 1 30 ? -7.844 25.484 19.562 1 97.44 30 ASN B N 1
ATOM 1806 C CA . ASN B 1 30 ? -8.164 26.812 19.031 1 97.44 30 ASN B CA 1
ATOM 1807 C C . ASN B 1 30 ? -8.75 26.703 17.609 1 97.44 30 ASN B C 1
ATOM 1809 O O . ASN B 1 30 ? -8.953 27.734 16.953 1 97.44 30 ASN B O 1
ATOM 1813 N N . ARG B 1 31 ? -8.922 25.516 17.156 1 97.94 31 ARG B N 1
ATOM 1814 C CA . ARG B 1 31 ? -9.578 25.375 15.852 1 97.94 31 ARG B CA 1
ATOM 1815 C C . ARG B 1 31 ? -10.938 26.078 15.852 1 97.94 31 ARG B C 1
ATOM 1817 O O . ARG B 1 31 ? -11.633 26.078 16.859 1 97.94 31 ARG B O 1
ATOM 1824 N N . GLY B 1 32 ? -11.266 26.641 14.727 1 97.81 32 GLY B N 1
ATOM 1825 C CA . GLY B 1 32 ? -12.578 27.25 14.547 1 97.81 32 GLY B CA 1
ATOM 1826 C C . GLY B 1 32 ? -13.609 26.266 14.016 1 97.81 32 GLY B C 1
ATOM 1827 O O . GLY B 1 32 ? -13.328 25.078 13.891 1 97.81 32 GLY B O 1
ATOM 1828 N N . PRO B 1 33 ? -14.805 26.781 13.773 1 97.69 33 PRO B N 1
ATOM 1829 C CA . PRO B 1 33 ? -15.82 25.922 13.164 1 97.69 33 PRO B CA 1
ATOM 1830 C C . PRO B 1 33 ? -15.406 25.391 11.789 1 97.69 33 PRO B C 1
ATOM 1832 O O . PRO B 1 33 ? -14.523 25.969 11.148 1 97.69 33 PRO B O 1
ATOM 1835 N N . SER B 1 34 ? -16 24.359 11.398 1 96.94 34 SER B N 1
ATOM 1836 C CA . SER B 1 34 ? -15.703 23.719 10.109 1 96.94 34 SER B CA 1
ATOM 1837 C C . SER B 1 34 ? -15.906 24.703 8.961 1 96.94 34 SER B C 1
ATOM 1839 O O . SER B 1 34 ? -16.938 25.391 8.891 1 96.94 34 SER B O 1
ATOM 1841 N N . LEU B 1 35 ? -14.961 24.719 8.062 1 95.5 35 LEU B N 1
ATOM 1842 C CA . LEU B 1 35 ? -14.992 25.656 6.941 1 95.5 35 LEU B CA 1
ATOM 1843 C C . LEU B 1 35 ? -15.422 24.938 5.66 1 95.5 35 LEU B C 1
ATOM 1845 O O . LEU B 1 35 ? -15.883 25.594 4.715 1 95.5 35 LEU B O 1
ATOM 1849 N N . THR B 1 36 ? -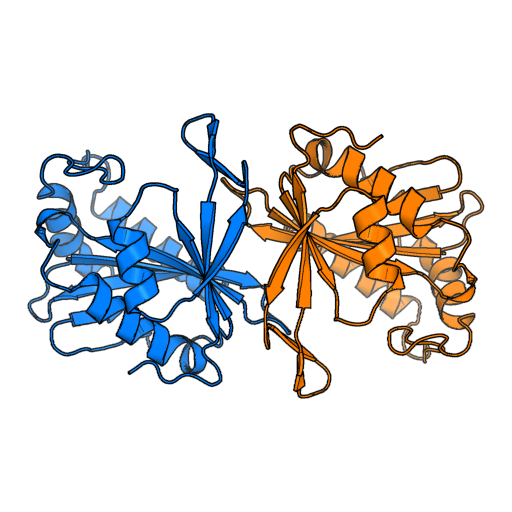15.203 23.656 5.551 1 94.75 36 THR B N 1
ATOM 1850 C CA . THR B 1 36 ? -15.609 22.797 4.441 1 94.75 36 THR B CA 1
ATOM 1851 C C . THR B 1 36 ? -16.062 21.422 4.949 1 94.75 36 THR B C 1
ATOM 1853 O O . THR B 1 36 ? -15.836 21.078 6.109 1 94.75 36 THR B O 1
ATOM 1856 N N . PRO B 1 37 ? -16.656 20.609 4.109 1 92.94 37 PRO B N 1
ATOM 1857 C CA . PRO B 1 37 ? -17.031 19.266 4.535 1 92.94 37 PRO B CA 1
ATOM 1858 C C . PRO B 1 37 ? -15.828 18.391 4.898 1 92.94 37 PRO B C 1
ATOM 1860 O O . PRO B 1 37 ? -15.984 17.344 5.512 1 92.94 37 PRO B O 1
ATOM 1863 N N . PHE B 1 38 ? -14.695 18.828 4.605 1 93.56 38 PHE B N 1
ATOM 1864 C CA . PHE B 1 38 ? -13.484 18.031 4.836 1 93.56 38 PHE B CA 1
ATOM 1865 C C . PHE B 1 38 ? -12.688 18.609 6 1 93.56 38 PHE B C 1
ATOM 1867 O O . PHE B 1 38 ? -11.562 18.172 6.258 1 93.56 38 PHE B O 1
ATOM 1874 N N . ASP B 1 39 ? -13.195 19.594 6.609 1 95.44 39 ASP B N 1
ATOM 1875 C CA . ASP B 1 39 ? -12.633 20.203 7.809 1 95.44 39 ASP B CA 1
ATOM 1876 C C . ASP B 1 39 ? -13.352 19.719 9.062 1 95.44 39 ASP B C 1
ATOM 1878 O O . ASP B 1 39 ? -14.555 19.938 9.219 1 95.44 39 ASP B O 1
ATOM 1882 N N . ASP B 1 40 ? -12.617 19.156 9.953 1 93.19 40 ASP B N 1
ATOM 1883 C CA . ASP B 1 40 ? -13.219 18.594 11.164 1 93.19 40 ASP B CA 1
ATOM 1884 C C . ASP B 1 40 ? -13.734 19.688 12.078 1 93.19 40 ASP B C 1
ATOM 1886 O O . ASP B 1 40 ? -14.555 19.438 12.969 1 93.19 40 ASP B O 1
ATOM 1890 N N . GLY B 1 41 ? -13.234 20.859 11.867 1 96.56 41 GLY B N 1
ATOM 1891 C CA . GLY B 1 41 ? -13.641 21.969 12.719 1 96.56 41 GLY B CA 1
ATOM 1892 C C . GLY B 1 41 ? -13.195 21.812 14.164 1 96.56 41 GLY B C 1
ATOM 1893 O O . GLY B 1 41 ? -12.078 21.375 14.422 1 96.56 41 GLY B O 1
ATOM 1894 N N . ILE B 1 42 ? -14.102 22.25 15.086 1 96.88 42 ILE B N 1
ATOM 1895 C CA . ILE B 1 42 ? -13.805 22.203 16.516 1 96.88 42 ILE B CA 1
ATOM 1896 C C . ILE B 1 42 ? -13.781 20.75 16.984 1 96.88 42 ILE B C 1
ATOM 1898 O O . ILE B 1 42 ? -14.68 19.969 16.672 1 96.88 42 ILE B O 1
ATOM 1902 N N . LEU B 1 43 ? -12.797 20.438 17.75 1 95.81 43 LEU B N 1
ATOM 1903 C CA . LEU B 1 43 ? -12.625 19.078 18.234 1 95.81 43 LEU B CA 1
ATOM 1904 C C . LEU B 1 43 ? -12.758 19.016 19.75 1 95.81 43 LEU B C 1
ATOM 1906 O O . LEU B 1 43 ? -12.438 19.984 20.453 1 95.81 43 LEU B O 1
ATOM 1910 N N . ASP B 1 44 ? -13.234 17.953 20.25 1 96.06 44 ASP B N 1
ATOM 1911 C CA . ASP B 1 44 ? -13.219 17.672 21.688 1 96.06 44 ASP B CA 1
ATOM 1912 C C . ASP B 1 44 ? -11.867 17.109 22.125 1 96.06 44 ASP B C 1
ATOM 1914 O O . ASP B 1 44 ? -11.539 15.961 21.828 1 96.06 44 ASP B O 1
ATOM 1918 N N . MET B 1 45 ? -11.172 17.891 22.812 1 96.56 45 MET B N 1
ATOM 1919 C CA . MET B 1 45 ? -9.812 17.531 23.203 1 96.56 45 MET B CA 1
ATOM 1920 C C . MET B 1 45 ? -9.758 17.078 24.656 1 96.56 45 MET B C 1
ATOM 1922 O O . MET B 1 45 ? -8.68 16.938 25.234 1 96.56 45 MET B O 1
ATOM 1926 N N . SER B 1 46 ? -10.844 16.781 25.188 1 95.56 46 SER B N 1
ATOM 1927 C CA . SER B 1 46 ? -10.938 16.531 26.625 1 95.56 46 SER B CA 1
ATOM 1928 C C . SER B 1 46 ? -10.156 15.281 27.016 1 95.56 46 SER B C 1
ATOM 1930 O O . SER B 1 46 ? -9.633 15.195 28.125 1 95.56 46 SER B O 1
ATOM 1932 N N . MET B 1 47 ? -10.016 14.398 26.156 1 95.44 47 MET B N 1
ATOM 1933 C CA . MET B 1 47 ? -9.359 13.141 26.484 1 95.44 47 MET B CA 1
ATOM 1934 C C . MET B 1 47 ? -7.871 13.203 26.141 1 95.44 47 MET B C 1
ATOM 1936 O O . MET B 1 47 ? -7.117 12.281 26.453 1 95.44 47 MET B O 1
ATOM 1940 N N . CYS B 1 48 ? -7.426 14.242 25.594 1 97.69 48 CYS B N 1
ATOM 1941 C CA . CYS B 1 48 ? -6.062 14.328 25.078 1 97.69 48 CYS B CA 1
ATOM 1942 C C . CYS B 1 48 ? -5.156 15.062 26.062 1 97.69 48 CYS B C 1
ATOM 1944 O O . CYS B 1 48 ? -4.547 16.078 25.703 1 97.69 48 CYS B O 1
ATOM 1946 N N . ASP B 1 49 ? -5.004 14.508 27.266 1 97.81 49 ASP B N 1
ATOM 1947 C CA . ASP B 1 49 ? -4.121 15.109 28.266 1 97.81 49 ASP B CA 1
ATOM 1948 C C . ASP B 1 49 ? -2.662 14.766 27.984 1 97.81 49 ASP B C 1
ATOM 1950 O O . ASP B 1 49 ? -2.344 14.164 26.953 1 97.81 49 ASP B O 1
ATOM 1954 N N . ILE B 1 50 ? -1.806 15.172 28.859 1 97.56 50 ILE B N 1
ATOM 1955 C CA . ILE B 1 50 ? -0.368 15.062 28.641 1 97.56 50 ILE B CA 1
ATOM 1956 C C . ILE B 1 50 ? 0.028 13.586 28.578 1 97.56 50 ILE B C 1
ATOM 1958 O O . ILE B 1 50 ? 0.93 13.211 27.828 1 97.56 50 ILE B O 1
ATOM 1962 N N . ASN B 1 51 ? -0.562 12.805 29.344 1 98.19 51 ASN B N 1
ATOM 1963 C CA . ASN B 1 51 ? -0.258 11.375 29.312 1 98.19 51 ASN B CA 1
ATOM 1964 C C . ASN B 1 51 ? -0.708 10.734 28 1 98.19 51 ASN B C 1
ATOM 1966 O O . ASN B 1 51 ? 0.002 9.898 27.438 1 98.19 51 ASN B O 1
ATOM 1970 N N . TRP B 1 52 ? -1.903 11.117 27.625 1 98.19 52 TRP B N 1
ATOM 1971 C CA . TRP B 1 52 ? -2.385 10.672 26.328 1 98.19 52 TRP B CA 1
ATOM 1972 C C . TRP B 1 52 ? -1.401 11.055 25.219 1 98.19 52 TRP B C 1
ATOM 1974 O O . TRP B 1 52 ? -1.072 10.227 24.359 1 98.19 52 TRP B O 1
ATOM 1984 N N . PHE B 1 53 ? -0.91 12.219 25.297 1 98.31 53 PHE B N 1
ATOM 1985 C CA . PHE B 1 53 ? 0.012 12.742 24.297 1 98.31 53 PHE B CA 1
ATOM 1986 C C . PHE B 1 53 ? 1.334 11.984 24.328 1 98.31 53 PHE B C 1
ATOM 1988 O O . PHE B 1 53 ? 1.897 11.656 23.281 1 98.31 53 PHE B O 1
ATOM 1995 N N . LYS B 1 54 ? 1.809 11.727 25.453 1 98.19 54 LYS B N 1
ATOM 1996 C CA . LYS B 1 54 ? 3.037 10.953 25.594 1 98.19 54 LYS B CA 1
ATOM 1997 C C . LYS B 1 54 ? 2.889 9.578 24.953 1 98.19 54 LYS B C 1
ATOM 1999 O O . LYS B 1 54 ? 3.811 9.086 24.297 1 98.19 54 LYS B O 1
ATOM 2004 N N . ASN B 1 55 ? 1.78 9.031 25.172 1 98.38 55 ASN B N 1
ATOM 2005 C CA . ASN B 1 55 ? 1.503 7.746 24.531 1 98.38 55 ASN B CA 1
ATOM 2006 C C . ASN B 1 55 ? 1.448 7.871 23.016 1 98.38 55 ASN B C 1
ATOM 2008 O O . ASN B 1 55 ? 1.903 6.98 22.297 1 98.38 55 ASN B O 1
ATOM 2012 N N . LEU B 1 56 ? 0.832 8.906 22.562 1 97.94 56 LEU B N 1
ATOM 2013 C CA . LEU B 1 56 ? 0.79 9.18 21.141 1 97.94 56 LEU B CA 1
ATOM 2014 C C . LEU B 1 56 ? 2.199 9.273 20.562 1 97.94 56 LEU B C 1
ATOM 2016 O O . LEU B 1 56 ? 2.502 8.641 19.547 1 97.94 56 LEU B O 1
ATOM 2020 N N . VAL B 1 57 ? 3.033 10.031 21.156 1 98.12 57 VAL B N 1
ATOM 2021 C CA . VAL B 1 57 ? 4.41 10.234 20.719 1 98.12 57 VAL B CA 1
ATOM 2022 C C . VAL B 1 57 ? 5.141 8.891 20.672 1 98.12 57 VAL B C 1
ATOM 2024 O O . VAL B 1 57 ? 5.844 8.594 19.719 1 98.12 57 VAL B O 1
ATOM 2027 N N . ASN B 1 58 ? 4.941 8.141 21.688 1 97.88 58 ASN B N 1
ATOM 2028 C CA . ASN B 1 58 ? 5.578 6.828 21.75 1 97.88 58 ASN B CA 1
ATOM 2029 C C . ASN B 1 58 ? 5.09 5.91 20.641 1 97.88 58 ASN B C 1
ATOM 2031 O O . ASN B 1 58 ? 5.887 5.199 20.016 1 97.88 58 ASN B O 1
ATOM 2035 N N . LEU B 1 59 ? 3.834 5.938 20.484 1 97.69 59 LEU B N 1
ATOM 2036 C CA . LEU B 1 59 ? 3.258 5.125 19.422 1 97.69 59 LEU B CA 1
ATOM 2037 C C . LEU B 1 59 ? 3.812 5.539 18.062 1 97.69 59 LEU B C 1
ATOM 2039 O O . LEU B 1 59 ? 4.188 4.688 17.25 1 97.69 59 LEU B O 1
ATOM 2043 N N . GLN B 1 60 ? 3.824 6.797 17.828 1 97.56 60 GLN B N 1
ATOM 2044 C CA . GLN B 1 60 ? 4.328 7.309 16.562 1 97.56 60 GLN B CA 1
ATOM 2045 C C . GLN B 1 60 ? 5.793 6.934 16.359 1 97.56 60 GLN B C 1
ATOM 2047 O O . GLN B 1 60 ? 6.207 6.625 15.234 1 97.56 60 GLN B O 1
ATOM 2052 N N . ARG B 1 61 ? 6.527 6.953 17.375 1 96.62 61 ARG B N 1
ATOM 2053 C CA . ARG B 1 61 ? 7.926 6.547 17.312 1 96.62 61 ARG B CA 1
ATOM 2054 C C . ARG B 1 61 ? 8.055 5.074 16.938 1 96.62 61 ARG B C 1
ATOM 2056 O O . ARG B 1 61 ? 8.891 4.711 16.109 1 96.62 61 ARG B O 1
ATOM 2063 N N . LYS B 1 62 ? 7.293 4.281 17.562 1 96.94 62 LYS B N 1
ATOM 2064 C CA . LYS B 1 62 ? 7.316 2.85 17.266 1 96.94 62 LYS B CA 1
ATOM 2065 C C . LYS B 1 62 ? 6.941 2.576 15.812 1 96.94 62 LYS B C 1
ATOM 2067 O O . LYS B 1 62 ? 7.559 1.732 15.156 1 96.94 62 LYS B O 1
ATOM 2072 N N . GLU B 1 63 ? 5.891 3.244 15.375 1 96.31 63 GLU B N 1
ATOM 2073 C CA . GLU B 1 63 ? 5.461 3.086 13.992 1 96.31 63 GLU B CA 1
ATOM 2074 C C . GLU B 1 63 ? 6.551 3.533 13.016 1 96.31 63 GLU B C 1
ATOM 2076 O O . GLU B 1 63 ? 6.754 2.91 11.977 1 96.31 63 GLU B O 1
ATOM 2081 N N . TRP B 1 64 ? 7.199 4.586 13.398 1 96.19 64 TRP B N 1
ATOM 2082 C CA . TRP B 1 64 ? 8.328 5.082 12.625 1 96.19 64 TRP B CA 1
ATOM 2083 C C . TRP B 1 64 ? 9.438 4.031 12.539 1 96.19 64 TRP B C 1
ATOM 2085 O O . TRP B 1 64 ? 9.922 3.719 11.453 1 96.19 64 TRP B O 1
ATOM 2095 N N . GLU B 1 65 ? 9.781 3.484 13.617 1 95.19 65 GLU B N 1
ATOM 2096 C CA . GLU B 1 65 ? 10.867 2.51 13.711 1 95.19 65 GLU B CA 1
ATOM 2097 C C . GLU B 1 65 ? 10.516 1.226 12.961 1 95.19 65 GLU B C 1
ATOM 2099 O O . GLU B 1 65 ? 11.406 0.541 12.445 1 95.19 65 GLU B O 1
ATOM 2104 N N . SER B 1 66 ? 9.281 1.004 12.867 1 94.94 66 SER B N 1
ATOM 2105 C CA . SER B 1 66 ? 8.828 -0.217 12.211 1 94.94 66 SER B CA 1
ATOM 2106 C C . SER B 1 66 ? 8.508 0.034 10.742 1 94.94 66 SER B C 1
ATOM 2108 O O . SER B 1 66 ? 7.977 -0.844 10.055 1 94.94 66 SER B O 1
ATOM 2110 N N . ASP B 1 67 ? 8.664 1.226 10.266 1 95.44 67 ASP B N 1
ATOM 2111 C CA . ASP B 1 67 ? 8.5 1.606 8.867 1 95.44 67 ASP B CA 1
ATOM 2112 C C . ASP B 1 67 ? 7.043 1.467 8.43 1 95.44 67 ASP B C 1
ATOM 2114 O O . ASP B 1 67 ? 6.766 1.05 7.301 1 95.44 67 ASP B O 1
ATOM 2118 N N . ILE B 1 68 ? 6.184 1.65 9.336 1 94.88 68 ILE B N 1
ATOM 2119 C CA . ILE B 1 68 ? 4.754 1.559 9.055 1 94.88 68 ILE B CA 1
ATOM 2120 C C . ILE B 1 68 ? 4.238 2.908 8.562 1 94.88 68 ILE B C 1
ATOM 2122 O O . ILE B 1 68 ? 3.588 2.986 7.52 1 94.88 68 ILE B O 1
ATOM 2126 N N . VAL B 1 69 ? 4.531 3.908 9.312 1 97.19 69 VAL B N 1
ATOM 2127 C CA . VAL B 1 69 ? 4.129 5.273 8.984 1 97.19 69 VAL B CA 1
ATOM 2128 C C . VAL B 1 69 ? 5.109 6.266 9.602 1 97.19 69 VAL B C 1
ATOM 2130 O O . VAL B 1 69 ? 5.598 6.051 10.719 1 97.19 69 VAL B O 1
ATOM 2133 N N . TYR B 1 70 ? 5.387 7.281 8.867 1 97.94 70 TYR B N 1
ATOM 2134 C CA . TYR B 1 70 ? 6.199 8.406 9.312 1 97.94 70 TYR B CA 1
ATOM 2135 C C . TYR B 1 70 ? 5.332 9.633 9.562 1 97.94 70 TYR B C 1
ATOM 2137 O O . TYR B 1 70 ? 4.816 10.242 8.625 1 97.94 70 TYR B O 1
ATOM 2145 N N . ILE B 1 71 ? 5.238 10.0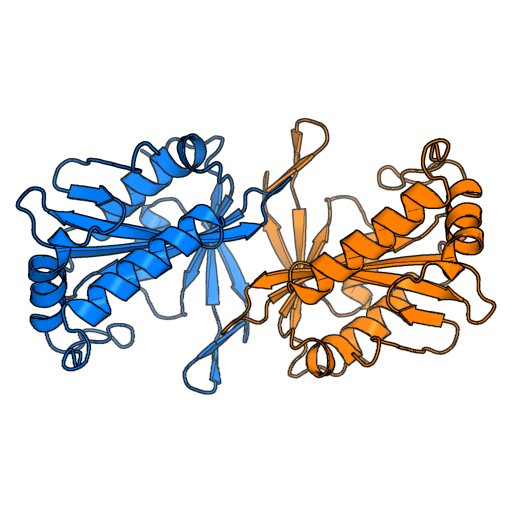16 10.797 1 98.31 71 ILE B N 1
ATOM 2146 C CA . ILE B 1 71 ? 4.367 11.125 11.164 1 98.31 71 ILE B CA 1
ATOM 2147 C C . ILE B 1 71 ? 5.207 12.32 11.609 1 98.31 71 ILE B C 1
ATOM 2149 O O . ILE B 1 71 ? 6.188 12.156 12.336 1 98.31 71 ILE B O 1
ATOM 2153 N N . PHE B 1 72 ? 4.789 13.477 11.141 1 98.25 72 PHE B N 1
ATOM 2154 C CA . PHE B 1 72 ? 5.52 14.703 11.414 1 98.25 72 PHE B CA 1
ATOM 2155 C C . PHE B 1 72 ? 4.582 15.781 11.953 1 98.25 72 PHE B C 1
ATOM 2157 O O . PHE B 1 72 ? 3.451 15.922 11.484 1 98.25 72 PHE B O 1
ATOM 2164 N N . GLY B 1 73 ? 5.105 16.5 12.938 1 98.5 73 GLY B N 1
ATOM 2165 C CA . GLY B 1 73 ? 4.52 17.781 13.25 1 98.5 73 GLY B CA 1
ATOM 2166 C C . GLY B 1 73 ? 5.086 18.922 12.406 1 98.5 73 GLY B C 1
ATOM 2167 O O . GLY B 1 73 ? 6.273 18.906 12.07 1 98.5 73 GLY B O 1
ATOM 2168 N N . VAL B 1 74 ? 4.25 19.797 12.07 1 98.81 74 VAL B N 1
ATOM 2169 C CA . VAL B 1 74 ? 4.656 21.031 11.398 1 98.81 74 VAL B CA 1
ATOM 2170 C C . VAL B 1 74 ? 4.535 22.203 12.359 1 98.81 74 VAL B C 1
ATOM 2172 O O . VAL B 1 74 ? 3.465 22.438 12.922 1 98.81 74 VAL B O 1
ATOM 2175 N N . PHE B 1 75 ? 5.629 22.906 12.5 1 98.81 75 PHE B N 1
ATOM 2176 C CA . PHE B 1 75 ? 5.68 24.016 13.445 1 98.81 75 PHE B CA 1
ATOM 2177 C C . PHE B 1 75 ? 6.164 25.281 12.766 1 98.81 75 PHE B C 1
ATOM 2179 O O . PHE B 1 75 ? 7.066 25.25 11.93 1 98.81 75 PHE B O 1
ATOM 2186 N N . LEU B 1 76 ? 5.539 26.391 13.148 1 98.62 76 LEU B N 1
ATOM 2187 C CA . LEU B 1 76 ? 6.199 27.656 12.852 1 98.62 76 LEU B CA 1
ATOM 2188 C C . LEU B 1 76 ? 7.527 27.766 13.594 1 98.62 76 LEU B C 1
ATOM 2190 O O . LEU B 1 76 ? 7.68 27.203 14.688 1 98.62 76 LEU B O 1
ATOM 2194 N N . LYS B 1 77 ? 8.43 28.453 13.016 1 97.75 77 LYS B N 1
ATOM 2195 C CA . LYS B 1 77 ? 9.711 28.656 13.688 1 97.75 77 LYS B CA 1
ATOM 2196 C C . LYS B 1 77 ? 9.516 29.328 15.047 1 97.75 77 LYS B C 1
ATOM 2198 O O . LYS B 1 77 ? 10.352 29.203 15.938 1 97.75 77 LYS B O 1
ATOM 2203 N N . SER B 1 78 ? 8.391 29.938 15.227 1 96.56 78 SER B N 1
ATOM 2204 C CA . SER B 1 78 ? 8.062 30.578 16.5 1 96.56 78 SER B CA 1
ATOM 2205 C C . SER B 1 78 ? 7.582 29.547 17.516 1 96.56 78 SER B C 1
ATOM 2207 O O . SER B 1 78 ? 7.426 29.859 18.703 1 96.56 78 SER B O 1
ATOM 2209 N N . GLY B 1 79 ? 7.27 28.328 17.047 1 96.88 79 GLY B N 1
ATOM 2210 C CA . GLY B 1 79 ? 6.98 27.25 17.984 1 96.88 79 GLY B CA 1
ATOM 2211 C C . GLY B 1 79 ? 5.559 26.734 17.875 1 96.88 79 GLY B C 1
ATOM 2212 O O . GLY B 1 79 ? 5.238 25.672 18.422 1 96.88 79 GLY B O 1
ATOM 2213 N N . GLU B 1 80 ? 4.691 27.422 17.203 1 98 80 GLU B N 1
ATOM 2214 C CA . GLU B 1 80 ? 3.289 27.047 17.094 1 98 80 GLU B CA 1
ATOM 2215 C C . GLU B 1 80 ? 3.129 25.797 16.219 1 98 80 GLU B C 1
ATOM 2217 O O . GLU B 1 80 ? 3.703 25.719 15.125 1 98 80 GLU B O 1
ATOM 2222 N N . HIS B 1 81 ? 2.375 24.859 16.719 1 98.69 81 HIS B N 1
ATOM 2223 C CA . HIS B 1 81 ? 2.008 23.703 15.93 1 98.69 81 HIS B CA 1
ATOM 2224 C C . HIS B 1 81 ? 0.937 24.047 14.898 1 98.69 81 HIS B C 1
ATOM 2226 O O . HIS B 1 81 ? -0.158 24.484 15.266 1 98.69 81 HIS B O 1
ATOM 2232 N N . VAL B 1 82 ? 1.191 23.875 13.625 1 98.56 82 VAL B N 1
ATOM 2233 C CA . VAL B 1 82 ? 0.24 24.391 12.648 1 98.56 82 VAL B CA 1
ATOM 2234 C C . VAL B 1 82 ? -0.437 23.234 11.922 1 98.56 82 VAL B C 1
ATOM 2236 O O . VAL B 1 82 ? -1.459 23.422 11.258 1 98.56 82 VAL B O 1
ATOM 2239 N N . GLY B 1 83 ? 0.162 22 12 1 98.56 83 GLY B N 1
ATOM 2240 C CA . GLY B 1 83 ? -0.42 20.859 11.328 1 98.56 83 GLY B CA 1
ATOM 2241 C C . GLY B 1 83 ? 0.46 19.625 11.391 1 98.56 83 GLY B C 1
ATOM 2242 O O . GLY B 1 83 ? 1.426 19.578 12.156 1 98.56 83 GLY B O 1
ATOM 2243 N N . MET B 1 84 ? 0.029 18.594 10.703 1 98.56 84 MET B N 1
ATOM 2244 C CA . MET B 1 84 ? 0.735 17.312 10.672 1 98.56 84 MET B CA 1
ATOM 2245 C C . MET B 1 84 ? 0.842 16.781 9.25 1 98.56 84 MET B C 1
ATOM 2247 O O . MET B 1 84 ? -0.021 17.047 8.414 1 98.56 84 MET B O 1
ATOM 2251 N N . LEU B 1 85 ? 1.878 16.094 9 1 98.56 85 LEU B N 1
ATOM 2252 C CA . LEU B 1 85 ? 2.107 15.336 7.777 1 98.56 85 LEU B CA 1
ATOM 2253 C C . LEU B 1 85 ? 2.4 13.867 8.094 1 98.56 85 LEU B C 1
ATOM 2255 O O . LEU B 1 85 ? 2.852 13.547 9.188 1 98.56 85 LEU B O 1
ATOM 2259 N N . ASN B 1 86 ? 2.152 13.055 7.141 1 98.44 86 ASN B N 1
ATOM 2260 C CA . ASN B 1 86 ? 2.613 11.68 7.293 1 98.44 86 ASN B CA 1
ATOM 2261 C C . ASN B 1 86 ? 2.869 11.023 5.938 1 98.44 86 ASN B C 1
ATOM 2263 O O . ASN B 1 86 ? 2.367 11.492 4.914 1 98.44 86 ASN B O 1
ATOM 2267 N N . ILE B 1 87 ? 3.699 10.086 5.902 1 98.12 87 ILE B N 1
ATOM 2268 C CA . ILE B 1 87 ? 3.877 9.156 4.797 1 98.12 87 ILE B CA 1
ATOM 2269 C C . ILE B 1 87 ? 3.66 7.727 5.289 1 98.12 87 ILE B C 1
ATOM 2271 O O . ILE B 1 87 ? 4.426 7.223 6.117 1 98.12 87 ILE B O 1
ATOM 2275 N N . VAL B 1 88 ? 2.623 7.129 4.84 1 97.75 88 VAL B N 1
ATOM 2276 C CA . VAL B 1 88 ? 2.365 5.723 5.129 1 97.75 88 VAL B CA 1
ATOM 2277 C C . VAL B 1 88 ? 3.135 4.844 4.148 1 97.75 88 VAL B C 1
ATOM 2279 O O . VAL B 1 88 ? 3.117 5.086 2.939 1 97.75 88 VAL B O 1
ATOM 2282 N N . THR B 1 89 ? 3.814 3.863 4.684 1 97.12 89 THR B N 1
ATOM 2283 C CA . THR B 1 89 ? 4.496 2.918 3.805 1 97.12 89 THR B CA 1
ATOM 2284 C C . THR B 1 89 ? 3.498 1.96 3.162 1 97.12 89 THR B C 1
ATOM 2286 O O . THR B 1 89 ? 2.82 1.202 3.859 1 97.12 89 THR B O 1
ATOM 2289 N N . LEU B 1 90 ? 3.389 2.018 1.899 1 96.19 90 LEU B N 1
ATOM 2290 C CA . LEU B 1 90 ? 2.539 1.082 1.17 1 96.19 90 LEU B CA 1
ATOM 2291 C C . LEU B 1 90 ? 3.328 -0.149 0.739 1 96.19 90 LEU B C 1
ATOM 2293 O O . LEU B 1 90 ? 2.879 -1.28 0.932 1 96.19 90 LEU B O 1
ATOM 2297 N N . ALA B 1 91 ? 4.48 0.11 0.21 1 94.69 91 ALA B N 1
ATOM 2298 C CA . ALA B 1 91 ? 5.363 -0.98 -0.199 1 94.69 91 ALA B CA 1
ATOM 2299 C C . ALA B 1 91 ? 6.82 -0.534 -0.207 1 94.69 91 ALA B C 1
ATOM 2301 O O . ALA B 1 91 ? 7.133 0.583 -0.63 1 94.69 91 ALA B O 1
ATOM 2302 N N . ARG B 1 92 ? 7.59 -1.453 0.264 1 94 92 ARG B N 1
ATOM 2303 C CA . ARG B 1 92 ? 9.031 -1.257 0.156 1 94 92 ARG B CA 1
ATOM 2304 C C . ARG B 1 92 ? 9.633 -2.164 -0.914 1 94 92 ARG B C 1
ATOM 2306 O O . ARG B 1 92 ? 8.984 -2.457 -1.921 1 94 92 ARG B 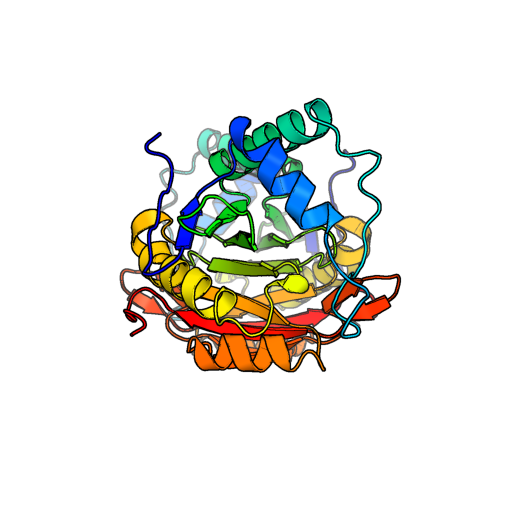O 1
ATOM 2313 N N . ALA B 1 93 ? 10.898 -2.592 -0.827 1 85.12 93 ALA B N 1
ATOM 2314 C CA . ALA B 1 93 ? 11.602 -3.408 -1.816 1 85.12 93 ALA B CA 1
ATOM 2315 C C . ALA B 1 93 ? 11.742 -2.662 -3.141 1 85.12 93 ALA B C 1
ATOM 2317 O O . ALA B 1 93 ? 12.281 -1.554 -3.182 1 85.12 93 ALA B O 1
ATOM 2318 N N . ASP B 1 94 ? 11.156 -3.176 -4.168 1 87.06 94 ASP B N 1
ATOM 2319 C CA . ASP B 1 94 ? 11.43 -2.629 -5.492 1 87.06 94 ASP B CA 1
ATOM 2320 C C . ASP B 1 94 ? 10.547 -1.421 -5.785 1 87.06 94 ASP B C 1
ATOM 2322 O O . ASP B 1 94 ? 10.812 -0.664 -6.723 1 87.06 94 ASP B O 1
ATOM 2326 N N . MET B 1 95 ? 9.609 -1.068 -5.004 1 88.62 95 MET B N 1
ATOM 2327 C CA . MET B 1 95 ? 8.648 -0.034 -5.367 1 88.62 95 MET B CA 1
ATOM 2328 C C . MET B 1 95 ? 8.914 1.256 -4.602 1 88.62 95 MET B C 1
ATOM 2330 O O . MET B 1 95 ? 8.734 2.352 -5.137 1 88.62 95 MET B O 1
ATOM 2334 N N . GLN B 1 96 ? 9.328 1.131 -3.25 1 93.56 96 GLN B N 1
ATOM 2335 C CA . GLN B 1 96 ? 9.539 2.279 -2.375 1 93.56 96 GLN B CA 1
ATOM 2336 C C . GLN B 1 96 ? 8.383 3.273 -2.484 1 93.56 96 GLN B C 1
ATOM 2338 O O . GLN B 1 96 ? 8.594 4.441 -2.824 1 93.56 96 GLN B O 1
ATOM 2343 N N . TRP B 1 97 ? 7.195 2.834 -2.209 1 96.69 97 TRP B N 1
ATOM 2344 C CA . TRP B 1 97 ? 5.895 3.453 -2.451 1 96.69 97 TRP B CA 1
ATOM 2345 C C . TRP B 1 97 ? 5.246 3.887 -1.142 1 96.69 97 TRP B C 1
ATOM 2347 O O . TRP B 1 97 ? 5.145 3.096 -0.201 1 96.69 97 TRP B O 1
ATOM 2357 N N . GLY B 1 98 ? 4.883 5.172 -1.063 1 97.56 98 GLY B N 1
ATOM 2358 C CA . GLY B 1 98 ? 4.23 5.695 0.127 1 97.56 98 GLY B CA 1
ATOM 2359 C C . GLY B 1 98 ? 3 6.523 -0.182 1 97.56 98 GLY B C 1
ATOM 2360 O O . GLY B 1 98 ? 2.803 6.953 -1.321 1 97.56 98 GLY B O 1
ATOM 2361 N N . GLU B 1 99 ? 2.143 6.707 0.804 1 98.19 99 GLU B N 1
ATOM 2362 C CA . GLU B 1 99 ? 0.964 7.566 0.73 1 98.19 99 GLU B CA 1
ATOM 2363 C C . GLU B 1 99 ? 1.136 8.812 1.589 1 98.19 99 GLU B C 1
ATOM 2365 O O . GLU B 1 99 ? 1.437 8.719 2.779 1 98.19 99 GLU B O 1
ATOM 2370 N N . LEU B 1 100 ? 0.945 9.922 0.97 1 98.5 100 LEU B N 1
ATOM 2371 C CA . LEU B 1 100 ? 1.062 11.211 1.636 1 98.5 100 LEU B CA 1
ATOM 2372 C C . LEU B 1 100 ? -0.25 11.594 2.314 1 98.5 100 LEU B C 1
ATOM 2374 O O . LEU B 1 100 ? -1.315 11.523 1.696 1 98.5 100 LEU B O 1
ATOM 2378 N N . GLY B 1 101 ? -0.173 11.961 3.543 1 98.12 101 GLY B N 1
ATOM 2379 C CA . GLY B 1 101 ? -1.266 12.562 4.289 1 98.12 101 GLY B CA 1
ATOM 2380 C C . GLY B 1 101 ? -0.893 13.883 4.926 1 98.12 101 GLY B C 1
ATOM 2381 O O . GLY B 1 101 ? 0.271 14.117 5.262 1 98.12 101 GLY B O 1
ATOM 2382 N N . TYR B 1 102 ? -1.903 14.695 5.109 1 98.31 102 TYR B N 1
ATOM 2383 C CA . TYR B 1 102 ? -1.664 16 5.723 1 98.31 102 TYR B CA 1
ATOM 2384 C C . TYR B 1 102 ? -2.945 16.562 6.332 1 98.31 102 TYR B C 1
ATOM 2386 O O . TYR B 1 102 ? -4.035 16.344 5.801 1 98.31 102 TYR B O 1
ATOM 2394 N N . VAL B 1 103 ? -2.766 17.219 7.418 1 97.44 103 VAL B N 1
ATOM 2395 C CA . VAL B 1 103 ? -3.844 17.953 8.078 1 97.44 103 VAL B CA 1
ATOM 2396 C C . VAL B 1 103 ? -3.293 19.219 8.711 1 97.44 103 VAL B C 1
ATOM 2398 O O . VAL B 1 103 ? -2.217 19.203 9.312 1 97.44 103 VAL B O 1
ATOM 2401 N N . PHE B 1 104 ? -3.941 20.281 8.492 1 98.25 104 PHE B N 1
ATOM 2402 C CA . PHE B 1 104 ? -3.572 21.562 9.094 1 98.25 104 PHE B CA 1
ATOM 2403 C C . PHE B 1 104 ? -4.75 22.156 9.844 1 98.25 104 PHE B C 1
ATOM 2405 O O . PHE B 1 104 ? -5.902 22 9.43 1 98.25 104 PHE B O 1
ATOM 2412 N N . HIS B 1 105 ? -4.434 22.828 10.906 1 98.25 105 HIS B N 1
ATOM 2413 C CA . HIS B 1 105 ? -5.48 23.516 11.656 1 98.25 105 HIS B CA 1
ATOM 2414 C C . HIS B 1 105 ? -6.062 24.656 10.852 1 98.25 105 HIS B C 1
ATOM 2416 O O . HIS B 1 105 ? -5.324 25.438 10.227 1 98.25 105 HIS B O 1
ATOM 2422 N N . ASN B 1 106 ? -7.414 24.719 10.898 1 97.62 106 ASN B N 1
ATOM 2423 C CA . ASN B 1 106 ? -8.07 25.594 9.945 1 97.62 106 ASN B CA 1
ATOM 2424 C C . ASN B 1 106 ? -7.805 27.062 10.266 1 97.62 106 ASN B C 1
ATOM 2426 O O . ASN B 1 106 ? -7.965 27.938 9.406 1 97.62 106 ASN B O 1
ATOM 2430 N N . GLN B 1 107 ? -7.363 27.422 11.508 1 97.38 107 GLN B N 1
ATOM 2431 C CA . GLN B 1 107 ? -7 28.797 11.836 1 97.38 107 GLN B CA 1
ATOM 2432 C C . GLN B 1 107 ? -5.73 29.219 11.102 1 97.38 107 GLN B C 1
ATOM 2434 O O . GLN B 1 107 ? -5.398 30.406 11.047 1 97.38 107 GLN B O 1
ATOM 2439 N N . PHE B 1 108 ? -5.043 28.25 10.523 1 97.44 108 PHE B N 1
ATOM 2440 C CA . PHE B 1 108 ? -3.797 28.562 9.836 1 97.44 108 PHE B CA 1
ATOM 2441 C C . PHE B 1 108 ? -3.947 28.375 8.328 1 97.44 108 PHE B C 1
ATOM 2443 O O . PHE B 1 108 ? -2.963 28.438 7.594 1 97.44 108 PHE B O 1
ATOM 2450 N N . TRP B 1 109 ? -5.121 28.094 7.844 1 96 109 TRP B N 1
ATOM 2451 C CA . TRP B 1 109 ? -5.352 27.891 6.414 1 96 109 TRP B CA 1
ATOM 2452 C C . TRP B 1 109 ? -5.082 29.172 5.637 1 96 109 TRP B C 1
ATOM 2454 O O . TRP B 1 109 ? -5.125 30.266 6.199 1 96 109 TRP B O 1
ATOM 2464 N N . SER B 1 110 ? -4.727 29.031 4.371 1 94.75 110 SER B N 1
ATOM 2465 C CA . SER B 1 110 ? -4.574 30.094 3.389 1 94.75 110 SER B CA 1
ATOM 2466 C C . SER B 1 110 ? -3.33 30.938 3.668 1 94.75 110 SER B C 1
ATOM 2468 O O . SER B 1 110 ? -3.281 32.125 3.33 1 94.75 110 SER B O 1
ATOM 2470 N N . ASN B 1 111 ? -2.381 30.344 4.43 1 97 111 ASN B N 1
ATOM 2471 C CA . ASN B 1 111 ? -1.088 30.984 4.664 1 97 111 ASN B CA 1
ATOM 2472 C C . ASN B 1 111 ? 0.018 30.312 3.848 1 97 111 ASN B C 1
ATOM 2474 O O . ASN B 1 111 ? 1.17 30.75 3.887 1 97 111 ASN B O 1
ATOM 2478 N N . GLY B 1 112 ? -0.279 29.203 3.164 1 97.69 112 GLY B N 1
ATOM 2479 C CA . GLY B 1 112 ? 0.697 28.516 2.336 1 97.69 112 GLY B CA 1
ATOM 2480 C C . GLY B 1 112 ? 1.542 27.531 3.111 1 97.69 112 GLY B C 1
ATOM 2481 O O . GLY B 1 112 ? 2.535 27.016 2.594 1 97.69 112 GLY B O 1
ATOM 2482 N N . TYR B 1 113 ? 1.155 27.234 4.328 1 98.44 113 TYR B N 1
ATOM 2483 C CA . TYR B 1 113 ? 1.965 26.359 5.176 1 98.44 113 TYR B CA 1
ATOM 2484 C C . TYR B 1 113 ? 1.922 24.922 4.68 1 98.44 113 TYR B C 1
ATOM 2486 O O . TYR B 1 113 ? 2.92 24.203 4.758 1 98.44 113 TYR B O 1
ATOM 2494 N N . ALA B 1 114 ? 0.787 24.531 4.234 1 98.31 114 ALA B N 1
ATOM 2495 C CA . ALA B 1 114 ? 0.676 23.172 3.705 1 98.31 114 ALA B CA 1
ATOM 2496 C C . ALA B 1 114 ? 1.604 22.969 2.512 1 98.31 114 ALA B C 1
ATOM 2498 O O . ALA B 1 114 ? 2.4 22.031 2.488 1 98.31 114 ALA B O 1
ATOM 2499 N N . PHE B 1 115 ? 1.521 23.875 1.574 1 98.25 115 PHE B N 1
ATOM 2500 C CA . PHE B 1 115 ? 2.383 23.766 0.403 1 98.25 115 PHE B CA 1
ATOM 2501 C C . PHE B 1 115 ? 3.852 23.781 0.809 1 98.25 115 PHE B C 1
ATOM 2503 O O . PHE B 1 115 ? 4.621 22.922 0.396 1 98.25 115 PHE B O 1
ATOM 2510 N N . GLU B 1 116 ? 4.219 24.734 1.607 1 98.38 116 GLU B N 1
ATOM 2511 C CA . GLU B 1 116 ? 5.605 24.906 2.025 1 98.38 116 GLU B CA 1
ATOM 2512 C C . GLU B 1 116 ? 6.137 23.672 2.736 1 98.38 116 GLU B C 1
ATOM 2514 O O . GLU B 1 116 ? 7.242 23.203 2.447 1 98.38 116 GLU B O 1
ATOM 2519 N N . SER B 1 117 ? 5.371 23.125 3.639 1 98.44 117 SER B N 1
ATOM 2520 C CA . SER B 1 117 ? 5.828 22 4.445 1 98.44 117 SER B CA 1
ATOM 2521 C C . SER B 1 117 ? 5.883 20.719 3.619 1 98.44 117 SER B C 1
ATOM 2523 O O . SER B 1 117 ? 6.844 19.953 3.715 1 98.44 117 SER B O 1
ATOM 2525 N N . ILE B 1 118 ? 4.883 20.469 2.809 1 98.44 118 ILE B N 1
ATOM 2526 C CA . ILE B 1 118 ? 4.836 19.25 2.021 1 98.44 118 ILE B CA 1
ATOM 2527 C C . ILE B 1 118 ? 5.938 19.266 0.962 1 98.44 118 ILE B C 1
ATOM 2529 O O . ILE B 1 118 ? 6.574 18.25 0.695 1 98.44 118 ILE B O 1
ATOM 2533 N N . LEU B 1 119 ? 6.137 20.422 0.39 1 97.5 119 LEU B N 1
ATOM 2534 C CA . LEU B 1 119 ? 7.219 20.547 -0.58 1 97.5 119 LEU B CA 1
ATOM 2535 C C . LEU B 1 119 ? 8.562 20.188 0.052 1 97.5 119 LEU B C 1
ATOM 2537 O O . LEU B 1 119 ? 9.344 19.438 -0.53 1 97.5 119 LEU B O 1
ATOM 2541 N N . ALA B 1 120 ? 8.797 20.766 1.212 1 97 120 ALA B N 1
ATOM 2542 C CA . ALA B 1 120 ? 10.031 20.453 1.923 1 97 120 ALA B CA 1
ATOM 2543 C C . ALA B 1 120 ? 10.141 18.953 2.209 1 97 120 ALA B C 1
ATOM 2545 O O . ALA B 1 120 ? 11.211 18.359 2.047 1 97 120 ALA B O 1
ATOM 2546 N N . LEU B 1 121 ? 9.062 18.359 2.637 1 97.31 121 LEU B N 1
ATOM 2547 C CA . LEU B 1 121 ? 9.055 16.938 2.945 1 97.31 121 LEU B CA 1
ATOM 2548 C C . LEU B 1 121 ? 9.328 16.109 1.695 1 97.31 121 LEU B C 1
ATOM 2550 O O . LEU B 1 121 ? 10.188 15.227 1.708 1 97.31 121 LEU B O 1
ATOM 2554 N N . LEU B 1 122 ? 8.617 16.375 0.603 1 96.75 122 LEU B N 1
ATOM 2555 C CA . LEU B 1 122 ? 8.773 15.625 -0.635 1 96.75 122 LEU B CA 1
ATOM 2556 C C . LEU B 1 122 ? 10.203 15.719 -1.157 1 96.75 122 LEU B C 1
ATOM 2558 O O . LEU B 1 122 ? 10.766 14.734 -1.633 1 96.75 122 LEU B O 1
ATOM 2562 N N . ASN B 1 123 ? 10.797 16.875 -1.01 1 94.56 123 ASN B N 1
ATOM 2563 C CA . ASN B 1 123 ? 12.156 17.094 -1.502 1 94.56 123 ASN B CA 1
ATOM 2564 C C . ASN B 1 123 ? 13.172 16.281 -0.719 1 94.56 123 ASN B C 1
ATOM 2566 O O . ASN B 1 123 ? 14.266 16 -1.217 1 94.56 123 ASN B O 1
ATOM 2570 N N . SER B 1 124 ? 12.836 15.914 0.45 1 93.5 124 SER B N 1
ATOM 2571 C CA . SER B 1 124 ? 13.797 15.227 1.303 1 93.5 124 SER B CA 1
ATOM 2572 C C . SER B 1 124 ? 13.469 13.742 1.421 1 93.5 124 SER B C 1
ATOM 2574 O O . SER B 1 124 ? 14.281 12.953 1.898 1 93.5 124 SER B O 1
ATOM 2576 N N . THR B 1 125 ? 12.297 13.367 1.02 1 93.88 125 THR B N 1
ATOM 2577 C CA . THR B 1 125 ? 11.711 12.062 1.287 1 93.88 125 THR B CA 1
ATOM 2578 C C . THR B 1 125 ? 12.523 10.961 0.613 1 93.88 125 THR B C 1
ATOM 2580 O O . THR B 1 125 ? 12.773 9.906 1.212 1 93.88 125 THR B O 1
ATOM 2583 N N . TYR B 1 126 ? 13.008 11.156 -0.604 1 91.44 126 TYR B N 1
ATOM 2584 C CA . TYR B 1 126 ? 13.766 10.141 -1.32 1 91.44 126 TYR B CA 1
ATOM 2585 C C . TYR B 1 126 ? 15.102 9.867 -0.631 1 91.44 126 TYR B C 1
ATOM 2587 O O . TYR B 1 126 ? 15.438 8.711 -0.357 1 91.44 126 TYR B O 1
ATOM 2595 N N . GLU B 1 127 ? 15.758 10.898 -0.327 1 91.25 127 GLU B N 1
ATOM 2596 C CA . GLU B 1 127 ? 17.078 10.758 0.271 1 91.25 127 GLU B CA 1
ATOM 2597 C C . GLU B 1 127 ? 16.984 10.258 1.709 1 91.25 127 GLU B C 1
ATOM 2599 O O . GLU B 1 127 ? 17.734 9.359 2.109 1 91.25 127 GLU B O 1
ATOM 2604 N N . LYS B 1 128 ? 16.062 10.742 2.459 1 93.31 128 LYS B N 1
ATOM 2605 C CA . LYS B 1 128 ? 16.062 10.508 3.9 1 93.31 128 LYS B CA 1
ATOM 2606 C C . LYS B 1 128 ? 15.242 9.266 4.254 1 93.31 128 LYS B C 1
ATOM 2608 O O . LYS B 1 128 ? 15.531 8.578 5.23 1 93.31 128 LYS B O 1
ATOM 2613 N N . LEU B 1 129 ? 14.18 9.023 3.482 1 94.44 129 LEU B N 1
ATOM 2614 C CA . LEU B 1 129 ? 13.273 7.941 3.863 1 94.44 129 LEU B CA 1
ATOM 2615 C C . LEU B 1 129 ? 13.242 6.855 2.791 1 94.44 129 LEU B C 1
ATOM 2617 O O . LEU B 1 129 ? 12.648 5.797 2.992 1 94.44 129 LEU B O 1
ATOM 2621 N N . GLY B 1 130 ? 13.727 7.145 1.592 1 93.56 130 GLY B N 1
ATOM 2622 C CA . GLY B 1 130 ? 13.922 6.133 0.567 1 93.56 130 GLY B CA 1
ATOM 2623 C C . GLY B 1 130 ? 12.734 5.984 -0.36 1 93.56 130 GLY B C 1
ATOM 2624 O O . GLY B 1 130 ? 12.781 5.223 -1.329 1 93.56 130 GLY B O 1
ATOM 2625 N N . PHE B 1 131 ? 11.633 6.676 -0.065 1 95.38 131 PHE B N 1
ATOM 2626 C CA . PHE B 1 131 ? 10.461 6.566 -0.923 1 95.38 131 PHE B CA 1
ATOM 2627 C C . PHE B 1 131 ? 10.734 7.168 -2.295 1 95.38 131 PHE B C 1
ATOM 2629 O O . PHE B 1 131 ? 11.312 8.25 -2.4 1 95.38 131 PHE B O 1
ATOM 2636 N N . HIS B 1 132 ? 10.312 6.453 -3.305 1 94.12 132 HIS B N 1
ATOM 2637 C CA . HIS B 1 132 ? 10.438 6.898 -4.688 1 94.12 132 HIS B CA 1
ATOM 2638 C C . HIS B 1 132 ? 9.094 7.379 -5.234 1 94.12 132 HIS B C 1
ATOM 2640 O O . HIS B 1 132 ? 9.031 8.414 -5.906 1 94.12 132 HIS B O 1
ATOM 2646 N N . HIS B 1 133 ? 8.094 6.637 -5 1 95.5 133 HIS B N 1
ATOM 2647 C CA . HIS B 1 133 ? 6.754 6.938 -5.496 1 95.5 133 HIS B CA 1
ATOM 2648 C C . HIS B 1 133 ? 5.82 7.324 -4.355 1 95.5 133 HIS B C 1
ATOM 2650 O O . HIS B 1 133 ? 5.582 6.531 -3.441 1 95.5 133 HIS B O 1
ATOM 2656 N N . ILE B 1 134 ? 5.316 8.547 -4.414 1 97.5 134 ILE B N 1
ATOM 2657 C CA . ILE B 1 134 ? 4.402 9.039 -3.393 1 97.5 134 ILE B CA 1
ATOM 2658 C C . ILE B 1 134 ? 3.023 9.281 -4.004 1 97.5 134 ILE B C 1
ATOM 2660 O O . ILE B 1 134 ? 2.908 9.883 -5.074 1 97.5 134 ILE B O 1
ATOM 2664 N N . GLU B 1 135 ? 2.008 8.719 -3.381 1 97.56 135 GLU B N 1
ATOM 2665 C CA . GLU B 1 135 ? 0.656 9.023 -3.842 1 97.56 135 GLU B CA 1
ATOM 2666 C C . GLU B 1 135 ? -0.154 9.727 -2.756 1 97.56 135 GLU B C 1
ATOM 2668 O O . GLU B 1 135 ? 0.131 9.578 -1.566 1 97.56 135 GLU B O 1
ATOM 2673 N N . ALA B 1 136 ? -1.039 10.539 -3.148 1 98.31 136 ALA B N 1
ATOM 2674 C CA . ALA B 1 136 ? -2.082 11.133 -2.316 1 98.31 136 ALA B CA 1
ATOM 2675 C C . ALA B 1 136 ? -3.465 10.648 -2.74 1 98.31 136 ALA B C 1
ATOM 2677 O O . ALA B 1 136 ? -3.76 10.555 -3.936 1 98.31 136 ALA B O 1
ATOM 2678 N N . GLN B 1 137 ? -4.242 10.281 -1.817 1 97.81 137 GLN B N 1
ATOM 2679 C CA . GLN B 1 137 ? -5.609 9.812 -2.033 1 97.81 137 GLN B CA 1
ATOM 2680 C C . GLN B 1 137 ? -6.625 10.836 -1.53 1 97.81 137 GLN B C 1
ATOM 2682 O O . GLN B 1 137 ? -6.766 11.039 -0.322 1 97.81 137 GLN B O 1
ATOM 2687 N N . ILE B 1 138 ? -7.328 11.43 -2.473 1 97.94 138 ILE B N 1
ATOM 2688 C CA . ILE B 1 138 ? -8.141 12.594 -2.133 1 97.94 138 ILE B CA 1
ATOM 2689 C C . ILE B 1 138 ? -9.609 12.297 -2.404 1 97.94 138 ILE B C 1
ATOM 2691 O O . ILE B 1 138 ? -9.961 11.75 -3.457 1 97.94 138 ILE B O 1
ATOM 2695 N N . THR B 1 139 ? -10.445 12.672 -1.469 1 96.19 139 THR B N 1
ATOM 2696 C CA . THR B 1 139 ? -11.883 12.531 -1.682 1 96.19 139 THR B CA 1
ATOM 2697 C C . THR B 1 139 ? -12.367 13.5 -2.76 1 96.19 139 THR B C 1
ATOM 2699 O O . THR B 1 139 ? -12.023 14.68 -2.736 1 96.19 139 THR B O 1
ATOM 2702 N N . PRO B 1 140 ? -13.164 12.961 -3.713 1 96.12 140 PRO B N 1
ATOM 2703 C CA . PRO B 1 140 ? -13.719 13.859 -4.727 1 96.12 140 PRO B CA 1
ATOM 2704 C C . PRO B 1 140 ? -14.461 15.047 -4.121 1 96.12 140 PRO B C 1
ATOM 2706 O O . PRO B 1 140 ? -15.211 14.883 -3.16 1 96.12 140 PRO B O 1
ATOM 2709 N N . GLY B 1 141 ? -14.227 16.234 -4.703 1 95.12 141 GLY B N 1
ATOM 2710 C CA . GLY B 1 141 ? -14.859 17.453 -4.188 1 95.12 141 GLY B CA 1
ATOM 2711 C C . GLY B 1 141 ? -13.961 18.234 -3.252 1 95.12 141 GLY B C 1
ATOM 2712 O O . GLY B 1 141 ? -14.234 19.391 -2.949 1 95.12 141 GLY B O 1
ATOM 2713 N N . ASN B 1 142 ? -12.953 17.625 -2.738 1 95.88 142 ASN B N 1
ATOM 2714 C CA . ASN B 1 142 ? -11.984 18.359 -1.932 1 95.88 142 ASN B CA 1
ATOM 2715 C C . ASN B 1 142 ? -11.047 19.188 -2.803 1 95.88 142 ASN B C 1
ATOM 2717 O O . ASN B 1 142 ? -9.859 18.875 -2.916 1 95.88 142 ASN B O 1
ATOM 2721 N N . GLU B 1 143 ? -11.57 20.203 -3.24 1 95.56 143 GLU B N 1
ATOM 2722 C CA . GLU B 1 143 ? -10.883 21.031 -4.23 1 95.56 143 GLU B CA 1
ATOM 2723 C C . GLU B 1 143 ? -9.586 21.594 -3.664 1 95.56 143 GLU B C 1
ATOM 2725 O O . GLU B 1 143 ? -8.602 21.75 -4.391 1 95.56 143 GLU B O 1
ATOM 2730 N N . ARG B 1 144 ? -9.609 21.938 -2.434 1 95 144 ARG B N 1
ATOM 2731 C CA . ARG B 1 144 ? -8.414 22.516 -1.804 1 95 144 ARG B CA 1
ATOM 2732 C C . ARG B 1 144 ? -7.258 21.516 -1.841 1 95 144 ARG B C 1
ATOM 2734 O O . ARG B 1 144 ? -6.133 21.891 -2.191 1 95 144 ARG B O 1
ATOM 2741 N N . SER B 1 145 ? -7.547 20.297 -1.479 1 97.25 145 SER B N 1
ATOM 2742 C CA . SER B 1 145 ? -6.504 19.281 -1.498 1 97.25 145 SER B CA 1
ATOM 2743 C C . SER B 1 145 ? -6.055 18.969 -2.924 1 97.25 145 SER B C 1
ATOM 2745 O O . SER B 1 145 ? -4.863 18.781 -3.178 1 97.25 145 SER B O 1
ATOM 2747 N N . GLU B 1 146 ? -6.973 18.953 -3.859 1 97.56 146 GLU B N 1
ATOM 2748 C CA . GLU B 1 146 ? -6.637 18.703 -5.258 1 97.56 146 GLU B CA 1
ATOM 2749 C C . GLU B 1 146 ? -5.711 19.781 -5.801 1 97.56 146 GLU B C 1
ATOM 2751 O O . GLU B 1 146 ? -4.707 19.484 -6.453 1 97.56 146 GLU B O 1
ATOM 2756 N N . LYS B 1 147 ? -6.117 20.969 -5.547 1 97.44 147 LYS B N 1
ATOM 2757 C CA . LYS B 1 147 ? -5.301 22.094 -6.004 1 97.44 147 LYS B CA 1
ATOM 2758 C C . LYS B 1 147 ? -3.902 22.031 -5.395 1 97.44 147 LYS B C 1
ATOM 2760 O O . LYS B 1 147 ? -2.91 22.312 -6.074 1 97.44 147 LYS B O 1
ATOM 2765 N N . LEU B 1 148 ? -3.824 21.688 -4.152 1 97.94 148 LEU B N 1
ATOM 2766 C CA . LEU B 1 148 ? -2.555 21.625 -3.436 1 97.94 148 LEU B CA 1
ATOM 2767 C C . LEU B 1 148 ? -1.623 20.609 -4.074 1 97.94 148 LEU B C 1
ATOM 2769 O O . LEU B 1 148 ? -0.468 20.906 -4.375 1 97.94 148 LEU B O 1
ATOM 2773 N N . VAL B 1 149 ? -2.113 19.375 -4.309 1 98 149 VAL B N 1
ATOM 2774 C CA . VAL B 1 149 ? -1.236 18.328 -4.801 1 98 149 VAL B CA 1
ATOM 2775 C C . VAL B 1 149 ? -0.826 18.609 -6.238 1 98 149 VAL B C 1
ATOM 2777 O O . VAL B 1 149 ? 0.293 18.297 -6.652 1 98 149 VAL B O 1
ATOM 2780 N N . ARG B 1 150 ? -1.71 19.219 -6.98 1 97.69 150 ARG B N 1
ATOM 2781 C CA . ARG B 1 150 ? -1.342 19.625 -8.336 1 97.69 150 ARG B CA 1
ATOM 2782 C C . ARG B 1 150 ? -0.243 20.688 -8.312 1 97.69 150 ARG B C 1
ATOM 2784 O O . ARG B 1 150 ? 0.712 20.609 -9.086 1 97.69 150 ARG B O 1
ATOM 2791 N N . ARG B 1 151 ? -0.422 21.609 -7.441 1 97.56 151 ARG B N 1
ATOM 2792 C CA . ARG B 1 151 ? 0.595 22.641 -7.297 1 97.56 151 ARG B CA 1
ATOM 2793 C C . ARG B 1 151 ? 1.937 22.047 -6.895 1 97.56 151 ARG B C 1
ATOM 2795 O O . ARG B 1 151 ? 2.992 22.547 -7.277 1 97.56 151 ARG B O 1
ATOM 2802 N N . LEU B 1 152 ? 1.896 21 -6.141 1 97.31 152 LEU B N 1
ATOM 2803 C CA . LEU B 1 152 ? 3.094 20.328 -5.656 1 97.31 152 LEU B CA 1
ATOM 2804 C C . LEU B 1 152 ? 3.719 19.484 -6.758 1 97.31 152 LEU B C 1
ATOM 2806 O O . LEU B 1 152 ? 4.793 18.906 -6.566 1 97.31 152 LEU B O 1
ATOM 2810 N N . GLY B 1 153 ? 3.014 19.297 -7.875 1 96.25 153 GLY B N 1
ATOM 2811 C CA . GLY B 1 153 ? 3.572 18.594 -9.016 1 96.25 153 GLY B CA 1
ATOM 2812 C C . GLY B 1 153 ? 3.061 17.172 -9.141 1 96.25 153 GLY B C 1
ATOM 2813 O O . GLY B 1 153 ? 3.502 16.422 -10.016 1 96.25 153 GLY B O 1
ATOM 2814 N N . LEU B 1 154 ? 2.186 16.781 -8.242 1 97.31 154 LEU B N 1
ATOM 2815 C CA . LEU B 1 154 ? 1.598 15.453 -8.406 1 97.31 154 LEU B CA 1
ATOM 2816 C C . LEU B 1 154 ? 0.649 15.422 -9.602 1 97.31 154 LEU B C 1
ATOM 2818 O O . LEU B 1 154 ? -0.03 16.422 -9.883 1 97.31 154 LEU B O 1
ATOM 2822 N N . THR B 1 155 ? 0.592 14.289 -10.234 1 96.56 155 THR B N 1
ATOM 2823 C CA . THR B 1 155 ? -0.253 14.117 -11.406 1 96.56 155 THR B CA 1
ATOM 2824 C C . THR B 1 155 ? -1.41 13.172 -11.109 1 96.56 155 THR B C 1
ATOM 2826 O O . THR B 1 155 ? -1.239 12.18 -10.398 1 96.56 155 THR B O 1
ATOM 2829 N N . TYR B 1 156 ? -2.529 13.469 -11.727 1 97.31 156 TYR B N 1
ATOM 2830 C CA . TYR B 1 156 ? -3.695 12.602 -11.586 1 97.31 156 TYR B CA 1
ATOM 2831 C C . TYR B 1 156 ? -3.457 11.258 -12.266 1 97.31 156 TYR B C 1
ATOM 2833 O O . TYR B 1 156 ? -3.061 11.203 -13.43 1 97.31 156 TYR B O 1
ATOM 2841 N N . GLU B 1 157 ? -3.662 10.188 -11.531 1 96.19 157 GLU B N 1
ATOM 2842 C CA . GLU B 1 157 ? -3.518 8.852 -12.086 1 96.19 157 GLU B CA 1
ATOM 2843 C C . GLU B 1 157 ? -4.875 8.258 -12.461 1 96.19 157 GLU B C 1
ATOM 2845 O O . GLU B 1 157 ? -5.074 7.801 -13.586 1 96.19 157 GLU B O 1
ATOM 2850 N N . THR B 1 158 ? -5.711 8.281 -11.453 1 96.31 158 THR B N 1
ATOM 2851 C CA . THR B 1 158 ? -6.984 7.59 -11.633 1 96.31 158 THR B CA 1
ATOM 2852 C C . THR B 1 158 ? -7.941 7.91 -10.492 1 96.31 158 THR B C 1
ATOM 2854 O O . THR B 1 158 ? -7.551 8.539 -9.508 1 96.31 158 THR B O 1
ATOM 2857 N N . THR B 1 159 ? -9.203 7.586 -10.773 1 97.06 159 THR B N 1
ATOM 2858 C CA . THR B 1 159 ? -10.195 7.543 -9.711 1 97.06 159 THR B CA 1
ATOM 2859 C C . THR B 1 159 ? -10.5 6.102 -9.312 1 97.06 159 THR B C 1
ATOM 2861 O O . THR B 1 159 ? -10.898 5.289 -10.148 1 97.06 159 THR B O 1
ATOM 2864 N N . ARG B 1 160 ? -10.219 5.801 -8.117 1 95.88 160 ARG B N 1
ATOM 2865 C CA . ARG B 1 160 ? -10.609 4.496 -7.598 1 95.88 160 ARG B CA 1
ATOM 2866 C C . ARG B 1 160 ? -12.008 4.551 -6.98 1 95.88 160 ARG B C 1
ATOM 2868 O O . ARG B 1 160 ? -12.227 5.27 -6.004 1 95.88 160 ARG B O 1
ATOM 2875 N N . LYS B 1 161 ? -12.867 3.773 -7.512 1 93.94 161 LYS B N 1
ATOM 2876 C CA . LYS B 1 161 ? -14.242 3.744 -7.039 1 93.94 161 LYS B CA 1
ATOM 2877 C C . LYS B 1 161 ? -14.383 2.871 -5.793 1 93.94 161 LYS B C 1
ATOM 2879 O O . LYS B 1 161 ? -13.766 1.808 -5.703 1 93.94 161 LYS B O 1
ATOM 2884 N N . ASP B 1 162 ? -15.258 3.35 -4.824 1 93.62 162 ASP B N 1
ATOM 2885 C CA . ASP B 1 162 ? -15.539 2.582 -3.615 1 93.62 162 ASP B CA 1
ATOM 2886 C C . ASP B 1 162 ? -14.25 2.08 -2.969 1 93.62 162 ASP B C 1
ATOM 2888 O O . ASP B 1 162 ? -14.148 0.903 -2.615 1 93.62 162 ASP B O 1
ATOM 2892 N N . PHE B 1 163 ? -13.336 2.904 -2.812 1 94.94 163 PHE B N 1
AT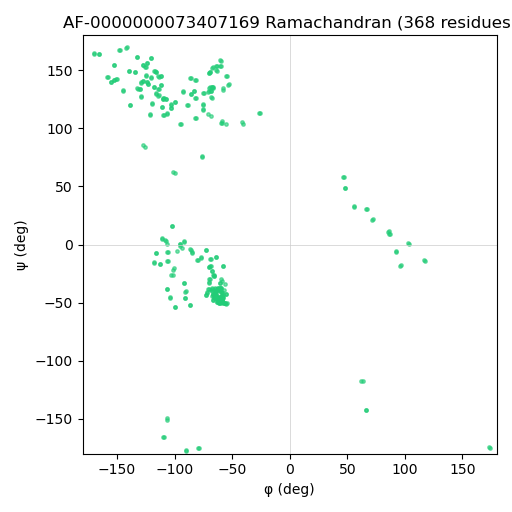OM 2893 C CA . PHE B 1 163 ? -11.977 2.516 -2.457 1 94.94 163 PHE B CA 1
ATOM 2894 C C . PHE B 1 163 ? -11.797 2.477 -0.942 1 94.94 163 PHE B C 1
ATOM 2896 O O . PHE B 1 163 ? -11.156 1.573 -0.409 1 94.94 163 PHE B O 1
ATOM 2903 N N . SER B 1 164 ? -12.344 3.395 -0.257 1 93.75 164 SER B N 1
ATOM 2904 C CA . SER B 1 164 ? -12.195 3.479 1.192 1 93.75 164 SER B CA 1
ATOM 2905 C C . SER B 1 164 ? -13.547 3.486 1.888 1 93.75 164 SER B C 1
ATOM 2907 O O . SER B 1 164 ? -14.492 4.129 1.415 1 93.75 164 SER B O 1
ATOM 2909 N N . PHE B 1 165 ? -13.609 2.779 2.986 1 91.19 165 PHE B N 1
ATOM 2910 C CA . PHE B 1 165 ? -14.836 2.754 3.777 1 91.19 165 PHE B CA 1
ATOM 2911 C C . PHE B 1 165 ? -14.773 3.789 4.895 1 91.19 165 PHE B C 1
ATOM 2913 O O . PHE B 1 165 ? -14.094 3.584 5.906 1 91.19 165 PHE B O 1
ATOM 2920 N N . GLU B 1 166 ? -15.445 4.832 4.711 1 86 166 GLU B N 1
ATOM 2921 C CA . GLU B 1 166 ? -15.453 5.957 5.641 1 86 166 GLU B CA 1
ATOM 2922 C C . GLU B 1 166 ? -16.875 6.383 5.977 1 86 166 GLU B C 1
ATOM 2924 O O . GLU B 1 166 ? -17.719 6.496 5.09 1 86 166 GLU B O 1
ATOM 2929 N N . ASN B 1 167 ? -17.094 6.578 7.305 1 85.19 167 ASN B N 1
ATOM 2930 C CA . ASN B 1 167 ? -18.406 7.035 7.781 1 85.19 167 ASN B CA 1
ATOM 2931 C C . ASN B 1 167 ? -19.516 6.113 7.309 1 85.19 167 ASN B C 1
ATOM 2933 O O . ASN B 1 167 ? -20.562 6.586 6.824 1 85.19 167 ASN B O 1
ATOM 2937 N N . GLY B 1 168 ? -19.281 4.887 7.172 1 86.69 168 GLY B N 1
ATOM 2938 C CA . GLY B 1 168 ? -20.281 3.877 6.902 1 86.69 168 GLY B CA 1
ATOM 2939 C C . GLY B 1 168 ? -20.562 3.697 5.422 1 86.69 168 GLY B C 1
ATOM 2940 O O . GLY B 1 168 ? -21.547 3.049 5.047 1 86.69 168 GLY B O 1
ATOM 2941 N N . LYS B 1 169 ? -19.781 4.301 4.637 1 90.38 169 LYS B N 1
ATOM 2942 C CA . LYS B 1 169 ? -20 4.16 3.201 1 90.38 169 LYS B CA 1
ATOM 2943 C C . LYS B 1 169 ? -18.672 4.023 2.455 1 90.38 169 LYS B C 1
ATOM 2945 O O . LYS B 1 169 ? -17.641 4.547 2.9 1 90.38 169 LYS B O 1
ATOM 2950 N N . TRP B 1 170 ? -18.75 3.283 1.358 1 90.06 170 TRP B N 1
ATOM 2951 C CA . TRP B 1 170 ? -17.609 3.232 0.451 1 90.06 170 TRP B CA 1
ATOM 2952 C C . TRP B 1 170 ? -17.5 4.527 -0.347 1 90.06 170 TRP B C 1
ATOM 2954 O O . TRP B 1 170 ? -18.469 5 -0.924 1 90.06 170 TRP B O 1
ATOM 2964 N N . THR B 1 171 ? -16.266 5.082 -0.343 1 93.94 171 THR B N 1
ATOM 2965 C CA . THR B 1 171 ? -16.047 6.387 -0.956 1 93.94 171 THR B CA 1
ATOM 2966 C C . THR B 1 171 ? -14.969 6.305 -2.031 1 93.94 171 THR B C 1
ATOM 2968 O O . THR B 1 171 ? -13.961 5.613 -1.858 1 93.94 171 THR B O 1
ATOM 2971 N N . ASP B 1 172 ? -15.289 7.016 -3.127 1 96.38 172 ASP B N 1
ATOM 2972 C CA . ASP B 1 172 ? -14.289 7.137 -4.188 1 96.38 172 ASP B CA 1
ATOM 2973 C C . ASP B 1 172 ? -13.086 7.949 -3.721 1 96.38 172 ASP B C 1
ATOM 2975 O O . ASP B 1 172 ? -13.203 8.781 -2.818 1 96.38 172 ASP B O 1
ATOM 2979 N N . LYS B 1 173 ? -11.945 7.668 -4.332 1 97.5 173 LYS B N 1
ATOM 2980 C CA . LYS B 1 173 ? -10.758 8.477 -4.094 1 97.5 173 LYS B CA 1
ATOM 2981 C C . LYS B 1 173 ? -10.078 8.852 -5.406 1 97.5 173 LYS B C 1
ATOM 2983 O O . LYS B 1 173 ? -9.969 8.023 -6.316 1 97.5 173 LYS B O 1
ATOM 2988 N N . LEU B 1 174 ? -9.719 10.07 -5.531 1 98.12 174 LEU B N 1
ATOM 2989 C CA . LEU B 1 174 ? -8.82 10.531 -6.586 1 98.12 174 LEU B CA 1
ATOM 2990 C C . LEU B 1 174 ? -7.367 10.273 -6.207 1 98.12 174 LEU B C 1
ATOM 2992 O O . LEU B 1 174 ? -6.914 10.695 -5.141 1 98.12 174 LEU B O 1
ATOM 2996 N N . ILE B 1 175 ? -6.695 9.586 -7.117 1 98.06 175 ILE B N 1
ATOM 2997 C CA . ILE B 1 175 ? -5.301 9.258 -6.848 1 98.06 175 ILE B CA 1
ATOM 2998 C C . ILE B 1 175 ? -4.391 10.188 -7.648 1 98.06 175 ILE B C 1
ATOM 3000 O O . ILE B 1 175 ? -4.504 10.281 -8.875 1 98.06 175 ILE B O 1
ATOM 3004 N N . TYR B 1 176 ? -3.551 10.945 -6.914 1 98.06 176 TYR B N 1
ATOM 3005 C CA . TYR B 1 176 ? -2.465 11.742 -7.477 1 98.06 176 TYR B CA 1
ATOM 3006 C C . TYR B 1 176 ? -1.109 11.195 -7.043 1 98.06 176 TYR B C 1
ATOM 3008 O O . TYR B 1 176 ? -0.964 10.688 -5.93 1 98.06 176 TYR B O 1
ATOM 3016 N N . SER B 1 177 ? -0.154 11.289 -7.973 1 97.38 177 SER B N 1
ATOM 3017 C CA . SER B 1 177 ? 1.132 10.75 -7.547 1 97.38 177 SER B CA 1
ATOM 3018 C C . SER B 1 177 ? 2.291 11.508 -8.18 1 97.38 177 SER B C 1
ATOM 3020 O O . SER B 1 177 ? 2.086 12.328 -9.078 1 97.38 177 SER B O 1
ATOM 3022 N N . ILE B 1 178 ? 3.521 11.234 -7.621 1 96.06 178 ILE B N 1
ATOM 3023 C CA . ILE B 1 178 ? 4.766 11.812 -8.125 1 96.06 178 ILE B CA 1
ATOM 3024 C C . ILE B 1 178 ? 5.922 10.844 -7.863 1 96.06 178 ILE B C 1
ATOM 3026 O O . ILE B 1 178 ? 5.945 10.156 -6.84 1 96.06 178 ILE B O 1
ATOM 3030 N N . ASN B 1 179 ? 6.855 10.766 -8.805 1 94.44 179 ASN B N 1
ATOM 3031 C CA . ASN B 1 179 ? 8.117 10.062 -8.594 1 94.44 179 ASN B CA 1
ATOM 3032 C C . ASN B 1 179 ? 9.211 11.008 -8.094 1 94.44 179 ASN B C 1
ATOM 3034 O O . ASN B 1 179 ? 9.422 12.078 -8.672 1 94.44 179 ASN B O 1
ATOM 3038 N N . LEU B 1 180 ? 9.883 10.664 -7.098 1 91.44 180 LEU B N 1
ATOM 3039 C CA . LEU B 1 180 ? 10.836 11.555 -6.445 1 91.44 180 LEU B CA 1
ATOM 3040 C C . LEU B 1 180 ? 12.266 11.242 -6.871 1 91.44 180 LEU B C 1
ATOM 3042 O O . LEU B 1 180 ? 13.18 12.023 -6.602 1 91.44 180 LEU B O 1
ATOM 3046 N N . HIS B 1 181 ? 12.656 10.031 -7.414 1 81.31 181 HIS B N 1
ATOM 3047 C CA . HIS B 1 181 ? 14.039 9.75 -7.785 1 81.31 181 HIS B CA 1
ATOM 3048 C C . HIS B 1 181 ? 14.555 10.781 -8.781 1 81.31 181 HIS B C 1
ATOM 3050 O O . HIS B 1 181 ? 15.75 11.078 -8.805 1 81.31 181 HIS B O 1
ATOM 3056 N N . ASN B 1 182 ? 13.797 11.266 -9.773 1 62.5 182 ASN B N 1
ATOM 3057 C CA . ASN B 1 182 ? 14.25 12.18 -10.812 1 62.5 182 ASN B CA 1
ATOM 3058 C C . ASN B 1 182 ? 13.883 13.625 -10.492 1 62.5 182 ASN B C 1
ATOM 3060 O O . ASN B 1 182 ? 14.266 14.547 -11.219 1 62.5 182 ASN B O 1
ATOM 3064 N N . ASN B 1 183 ? 13.109 13.883 -9.391 1 59.22 183 ASN B N 1
ATOM 3065 C CA . ASN B 1 183 ? 12.484 15.195 -9.453 1 59.22 183 ASN B CA 1
ATOM 3066 C C . ASN B 1 183 ? 12.797 16.031 -8.211 1 59.22 183 ASN B C 1
ATOM 3068 O O . ASN B 1 183 ? 12.484 15.617 -7.094 1 59.22 183 ASN B O 1
ATOM 3072 N N . ASN B 1 184 ? 13.945 16.688 -8.227 1 54.72 184 ASN B N 1
ATOM 3073 C CA . ASN B 1 184 ? 13.93 17.812 -7.289 1 54.72 184 ASN B CA 1
ATOM 3074 C C . ASN B 1 184 ? 12.766 18.75 -7.562 1 54.72 184 ASN B C 1
ATOM 3076 O O . ASN B 1 184 ? 12.602 19.234 -8.688 1 54.72 184 ASN B O 1
ATOM 3080 N N . LEU B 1 185 ? 11.781 18.641 -6.738 1 52.62 185 LEU B N 1
ATOM 3081 C CA . LEU B 1 185 ? 10.633 19.531 -6.91 1 52.62 185 LEU B CA 1
ATOM 3082 C C . LEU B 1 185 ? 11 20.969 -6.598 1 52.62 185 LEU B C 1
ATOM 3084 O O . LEU B 1 185 ? 11.789 21.234 -5.68 1 52.62 185 LEU B O 1
ATOM 3088 N N . GLU B 1 186 ? 11.062 21.875 -7.594 1 54.38 186 GLU B N 1
ATOM 3089 C CA . GLU B 1 186 ? 11.344 23.281 -7.383 1 54.38 186 GLU B CA 1
ATOM 3090 C C . GLU B 1 186 ? 10.086 24.047 -6.996 1 54.38 186 GLU B C 1
ATOM 3092 O O . GLU B 1 186 ? 8.977 23.688 -7.41 1 54.38 186 GLU B O 1
#

InterPro domains:
  IPR000182 GNAT domain [PF13302] (10-154)
  IPR000182 GNAT domain [PS51186] (11-181)
  IPR016181 Acyl-CoA N-acyltransferase [SSF55729] (3-178)
  IPR051531 N-acetyltransferase [PTHR43792] (3-178)

Nearest PDB structures (foldseek):
  2fck-assembly1_A-2  TM=8.144E-01  e=5.689E-16  Vibrio cholerae O1 biovar El Tor str. N16961
  3igr-assembly1_A  TM=7.845E-01  e=4.577E-15  Aliivibrio fischeri ES114
  6c37-assembly1_A  TM=7.989E-01  e=9.171E-15  Mycolicibacterium smegmatis MC2 155
  7kwj-assembly1_B  TM=8.107E-01  e=1.904E-13  Vibrio cholerae O1 biovar El Tor str. N16961
  5ix3-assembly1_A  TM=7.706E-01  e=6.736E-13  Staphylococcus aureus

Sequence (372 aa):
MNKFFLESERLIIRPLEESDYDSWYTSFMNRGPSLTPFDDGILDMSMCDINWFKNLVNLQRKEWESDIVYIFGVFLKSGEHVGMLNIVTLARADMQWGELGYVFHNQFWSNGYAFESILALLNSTYEKLGFHHIEAQITPGNERSEKLVRRLGLTYETTRKDFSFENGKWTDKLIYSINLHNNNLEMNKFFLESERLIIRPLEESDYDSWYTSFMNRGPSLTPFDDGILDMSMCDINWFKNLVNLQRKEWESDIVYIFGVFLKSGEHVGMLNIVTLARADMQWGELGYVFHNQFWSNGYAFESILALLNSTYEKLGFHHIEAQITPGNERSEKLVRRLGLTYETTRKDFSFENGKWTDKLIYSINLHNNNLE

pLDDT: mean 94.52, std 8.77, range [40.59, 98.81]

Foldseek 3Di:
DPWDWFDDPFKIKTQDDLVLLVLVVVLLQPFAAAPDPVRPGRDDCPVVDSVNVNVVSVVQVVCVVVQQKHKIFMATPVSHTFWMKMWGQPDDDPQLETEIDIDGRPVCPPVCSVLRVVLRCLLCCCVPVNRFKYKYWAFPPPVVVVVSVVVQPWDWDDKDFLPDQDPNGRGITTMTMDTRPPDSRD/DPWDWFDDPFKIKTQDDLVLLVLVVVLLQPFAAAPDPVRPGRDDCPVVDSVNVNVVSVVQVVCVVVQQKHKIFMATPVSHTFWMKMWGQPDDDPQLETEIDIDGRPVCPPVCSVLRVVLRCLLCCCVPVNRFKYKYWAFPPPVVVVVSVVVQPWDWDDKDFLPDQDPNGRGITTMTMDTRPPDNRD

Secondary structure (DSSP, 8-state):
-----EE-SSEEEE---GGGHHHHHHHHHT--S-SSTT---S---TT--HHHHHHHHHHHHHHHHTTSEEEEEEEETTS-EEEEEEEEEEE-TTS-EEEEEEEE-GGGTTSSHHHHHHHHHHHHHHHHH---EEEEEE-TT-HHHHHHHHHTT-EEEEEEEEEEEETTEEEEEEEEEEE-SS----/-----EE-SSEEEE---GGGHHHHHHHHHT--S-SSTT---S---TT--HHHHHHHHHHHHHHHHTTSEEEEEEEETTS-EEEEEEEEEEE-TTS-EEEEEEEE-GGGTTSSHHHHHHHHHHHHHHHHH---EEEEEE-TT-HHHHHHHHHTT-EEEEEEEEEEEETTEEEEEEEEEEE-SS----

Organism: Streptococcus agalactiae serotype V (strain ATCC BAA-611 / 2603 V/R) (NCBI:txid208435)